Protein AF-A0A094FQX0-F1 (afdb_monomer)

Structure (mmCIF, N/CA/C/O backbone):
data_AF-A0A094FQX0-F1
#
_entry.id   AF-A0A094FQX0-F1
#
loop_
_atom_site.group_PDB
_atom_site.id
_atom_site.type_symbol
_atom_site.label_atom_id
_atom_site.label_alt_id
_atom_site.label_comp_id
_atom_site.label_asym_id
_atom_site.label_entity_id
_atom_site.label_seq_id
_atom_site.pdbx_PDB_ins_code
_atom_site.Cartn_x
_atom_site.Cartn_y
_atom_site.Cartn_z
_atom_site.occupancy
_atom_site.B_iso_or_equiv
_atom_site.auth_seq_id
_atom_site.auth_comp_id
_atom_site.auth_asym_id
_atom_site.auth_atom_id
_atom_site.pdbx_PDB_model_num
ATOM 1 N N . MET A 1 1 ? -9.272 1.732 19.875 1.00 42.34 1 MET A N 1
ATOM 2 C CA . MET A 1 1 ? -8.610 1.823 18.557 1.00 42.34 1 MET A CA 1
ATOM 3 C C . MET A 1 1 ? -7.620 0.686 18.340 1.00 42.34 1 MET A C 1
ATOM 5 O O . MET A 1 1 ? -7.718 0.081 17.294 1.00 42.34 1 MET A O 1
ATOM 9 N N . GLY A 1 2 ? -6.756 0.333 19.304 1.00 47.06 2 GLY A N 1
ATOM 10 C CA . GLY A 1 2 ? -5.648 -0.613 19.077 1.00 47.06 2 GLY A CA 1
ATOM 11 C C . GLY A 1 2 ? -6.007 -2.027 18.602 1.00 47.06 2 GLY A C 1
ATOM 12 O O . GLY A 1 2 ? -5.550 -2.418 17.544 1.00 47.06 2 GLY A O 1
ATOM 13 N N . GLU A 1 3 ? -6.813 -2.799 19.335 1.00 56.31 3 GLU A N 1
ATOM 14 C CA . GLU A 1 3 ? -6.766 -4.271 19.209 1.00 56.31 3 GLU A CA 1
ATOM 15 C C . GLU A 1 3 ? -6.966 -4.825 17.790 1.00 56.31 3 GLU A C 1
ATOM 17 O O . GLU A 1 3 ? -6.083 -5.521 17.319 1.00 56.31 3 GLU A O 1
ATOM 22 N N . ILE A 1 4 ? -8.027 -4.480 17.052 1.00 57.69 4 ILE A N 1
ATOM 23 C CA . ILE A 1 4 ? -8.279 -5.106 15.735 1.00 57.69 4 ILE A CA 1
ATOM 24 C C . ILE A 1 4 ? -7.296 -4.633 14.652 1.00 57.69 4 ILE A C 1
ATOM 26 O O . ILE A 1 4 ? -6.776 -5.450 13.893 1.00 57.69 4 ILE A O 1
ATOM 30 N N . THR A 1 5 ? -7.004 -3.331 14.574 1.00 54.69 5 THR A N 1
ATOM 31 C CA . THR A 1 5 ? -6.036 -2.810 13.592 1.00 54.69 5 THR A CA 1
ATOM 32 C C . THR A 1 5 ? -4.612 -3.247 13.928 1.00 54.69 5 THR A C 1
ATOM 34 O O . THR A 1 5 ? -3.843 -3.570 13.027 1.00 54.69 5 THR A O 1
ATOM 37 N N . THR A 1 6 ? -4.265 -3.325 15.216 1.00 59.75 6 THR A N 1
ATOM 38 C CA . THR A 1 6 ? -2.984 -3.867 15.682 1.00 59.75 6 THR A CA 1
ATOM 39 C C . THR A 1 6 ? -2.893 -5.368 15.409 1.00 59.75 6 THR A C 1
ATOM 41 O O . THR A 1 6 ? -1.876 -5.803 14.879 1.00 59.75 6 THR A O 1
ATOM 44 N N . SER A 1 7 ? -3.946 -6.151 15.665 1.00 64.31 7 SER A N 1
ATOM 45 C CA . SER A 1 7 ? -3.982 -7.587 15.361 1.00 64.31 7 SER A CA 1
ATOM 46 C C . SER A 1 7 ? -3.820 -7.866 13.871 1.00 64.31 7 SER A C 1
ATOM 48 O O . SER A 1 7 ? -3.103 -8.793 13.512 1.00 64.31 7 SER A O 1
ATOM 50 N N . LEU A 1 8 ? -4.397 -7.042 12.989 1.00 66.94 8 LEU A N 1
ATOM 51 C CA . LEU A 1 8 ? -4.170 -7.189 11.550 1.00 66.94 8 LEU A CA 1
ATOM 52 C C . LEU A 1 8 ? -2.695 -6.984 11.177 1.00 66.94 8 LEU A C 1
ATOM 54 O O . LEU A 1 8 ? -2.147 -7.728 10.370 1.00 66.94 8 LEU A O 1
ATOM 58 N N . ARG A 1 9 ? -2.032 -5.995 11.786 1.00 68.50 9 ARG A N 1
ATOM 59 C CA . ARG A 1 9 ? -0.602 -5.727 11.555 1.00 68.50 9 ARG A CA 1
ATOM 60 C C . ARG A 1 9 ? 0.337 -6.776 12.156 1.00 68.50 9 ARG A C 1
ATOM 62 O O . ARG A 1 9 ? 1.511 -6.804 11.777 1.00 68.50 9 ARG A O 1
ATOM 69 N N . GLN A 1 10 ? -0.177 -7.610 13.056 1.00 74.50 10 GLN A N 1
ATOM 70 C CA . GLN A 1 10 ? 0.508 -8.771 13.628 1.00 74.50 10 GLN A CA 1
ATOM 71 C C . GLN A 1 10 ? 0.339 -10.041 12.784 1.00 74.50 10 GLN A C 1
ATOM 73 O O . GLN A 1 10 ? 0.987 -11.039 13.082 1.00 74.50 10 GLN A O 1
ATOM 78 N N . VAL A 1 11 ? -0.509 -10.035 11.746 1.00 81.69 11 VAL A N 1
ATOM 79 C CA . VAL A 1 11 ? -0.555 -11.147 10.791 1.00 81.69 11 VAL A CA 1
ATOM 80 C C . VAL A 1 11 ? 0.717 -11.095 9.951 1.00 81.69 11 VAL A C 1
ATOM 82 O O . VAL A 1 11 ? 0.960 -10.133 9.217 1.00 81.69 11 VAL A O 1
ATOM 85 N N . GLU A 1 12 ? 1.530 -12.136 10.074 1.00 85.50 12 GLU A N 1
ATOM 86 C CA . GLU A 1 12 ? 2.821 -12.263 9.407 1.00 85.50 12 GLU A CA 1
ATOM 87 C C . GLU A 1 12 ? 2.833 -13.508 8.522 1.00 85.50 12 GLU A C 1
ATOM 89 O O . GLU A 1 12 ? 2.158 -14.501 8.798 1.00 85.50 12 GLU A O 1
ATOM 94 N N . GLN A 1 13 ? 3.572 -13.424 7.420 1.00 89.19 13 GLN A N 1
ATOM 95 C CA . GLN A 1 13 ? 3.889 -14.589 6.601 1.00 89.19 13 GLN A CA 1
ATOM 96 C C . GLN A 1 13 ? 4.941 -15.446 7.307 1.00 89.19 13 GLN A C 1
ATOM 98 O O . GLN A 1 13 ? 5.599 -14.987 8.243 1.00 89.19 13 GLN A O 1
ATOM 103 N N . ASP A 1 14 ? 5.143 -16.668 6.815 1.00 89.19 14 ASP A N 1
ATOM 104 C CA . ASP A 1 14 ? 6.342 -17.425 7.166 1.00 89.19 14 ASP A CA 1
ATOM 105 C C . ASP A 1 14 ? 7.580 -16.585 6.792 1.00 89.19 14 ASP A C 1
ATOM 107 O O . ASP A 1 14 ? 7.718 -16.199 5.626 1.00 89.19 14 ASP A O 1
ATOM 111 N N . PRO A 1 15 ? 8.490 -16.289 7.739 1.00 89.31 15 PRO A N 1
ATOM 112 C CA . PRO A 1 15 ? 9.707 -15.532 7.456 1.00 89.31 15 PRO A CA 1
ATOM 113 C C . PRO A 1 15 ? 10.586 -16.142 6.353 1.00 89.31 15 PRO A C 1
ATOM 115 O O . PRO A 1 15 ? 11.406 -15.433 5.774 1.00 89.31 15 PRO A O 1
ATOM 118 N N . ASN A 1 16 ? 10.426 -17.437 6.059 1.00 91.81 16 ASN A N 1
ATOM 119 C CA . ASN A 1 16 ? 11.160 -18.148 5.011 1.00 91.81 16 ASN A CA 1
ATOM 120 C C . ASN A 1 16 ? 10.434 -18.176 3.653 1.00 91.81 16 ASN A C 1
ATOM 122 O O . ASN A 1 16 ? 11.026 -18.618 2.670 1.00 91.81 16 ASN A O 1
ATOM 126 N N . ASP A 1 17 ? 9.181 -17.714 3.579 1.00 91.94 17 ASP A N 1
ATOM 127 C CA . ASP A 1 17 ? 8.374 -17.669 2.350 1.00 91.94 17 ASP A CA 1
ATOM 128 C C . ASP A 1 17 ? 7.651 -16.322 2.212 1.00 91.94 17 ASP A C 1
ATOM 130 O O . ASP A 1 17 ? 6.431 -16.241 2.076 1.00 91.94 17 ASP A O 1
ATOM 134 N N . LEU A 1 18 ? 8.423 -15.237 2.273 1.00 94.69 18 LEU A N 1
ATOM 135 C CA . LEU A 1 18 ? 7.902 -13.889 2.074 1.00 94.69 18 LEU A CA 1
ATOM 136 C C . LEU A 1 18 ? 7.583 -13.627 0.597 1.00 94.69 18 LEU A C 1
ATOM 138 O O . LEU A 1 18 ? 8.420 -13.837 -0.285 1.00 94.69 18 LEU A O 1
ATOM 142 N N . PHE A 1 19 ? 6.401 -13.074 0.332 1.00 97.38 19 PHE A N 1
ATOM 143 C CA . PHE A 1 19 ? 6.020 -12.601 -0.995 1.00 97.38 19 PHE A CA 1
ATOM 144 C C . PHE A 1 19 ? 5.089 -11.379 -0.950 1.00 97.38 19 PHE A C 1
ATOM 146 O O . PHE A 1 19 ? 4.335 -11.172 -0.002 1.00 97.38 19 PHE A O 1
ATOM 153 N N . ILE A 1 20 ? 5.106 -10.581 -2.017 1.00 98.44 20 ILE A N 1
ATOM 154 C CA . ILE A 1 20 ? 4.133 -9.518 -2.306 1.00 98.44 20 ILE A CA 1
ATOM 155 C C . ILE A 1 20 ? 3.192 -10.041 -3.385 1.00 98.44 20 ILE A C 1
ATOM 157 O O . ILE A 1 20 ? 3.639 -10.366 -4.482 1.00 98.44 20 ILE A O 1
ATOM 161 N N . GLY A 1 21 ? 1.906 -10.145 -3.079 1.00 97.19 21 GLY A N 1
ATOM 162 C CA . GLY A 1 21 ? 0.908 -10.812 -3.915 1.00 97.19 21 GLY A CA 1
ATOM 163 C C . GLY A 1 21 ? -0.459 -10.824 -3.236 1.00 97.19 21 GLY A C 1
ATOM 164 O O . GLY A 1 21 ? -0.610 -10.350 -2.109 1.00 97.19 21 GLY A O 1
ATOM 165 N N . SER A 1 22 ? -1.469 -11.387 -3.892 1.00 94.50 22 SER A N 1
ATOM 166 C CA . SER A 1 22 ? -2.753 -11.656 -3.230 1.00 94.50 22 SER A CA 1
ATOM 167 C C . SER A 1 22 ? -2.589 -12.657 -2.075 1.00 94.50 22 SER A C 1
ATOM 169 O O . SER A 1 22 ? -1.594 -13.374 -1.985 1.00 94.50 22 SER A O 1
ATOM 171 N N . ILE A 1 23 ? -3.599 -12.780 -1.208 1.00 89.75 23 ILE A N 1
ATOM 172 C CA . ILE A 1 23 ? -3.571 -13.707 -0.056 1.00 89.75 23 ILE A CA 1
ATOM 173 C C . ILE A 1 23 ? -3.263 -15.160 -0.476 1.00 89.75 23 ILE A C 1
ATOM 175 O O . ILE A 1 23 ? -2.584 -15.880 0.248 1.00 89.75 23 ILE A O 1
ATOM 179 N N . ASN A 1 24 ? -3.709 -15.582 -1.663 1.00 88.44 24 ASN A N 1
ATOM 180 C CA . ASN A 1 24 ? -3.465 -16.913 -2.230 1.00 88.44 24 ASN A CA 1
ATOM 181 C C . ASN A 1 24 ? -2.218 -16.991 -3.140 1.00 88.44 24 ASN A C 1
ATOM 183 O O . ASN A 1 24 ? -2.139 -17.881 -3.990 1.00 88.44 24 ASN A O 1
ATOM 187 N N . ARG A 1 25 ? -1.254 -16.072 -2.972 1.00 92.06 25 ARG A N 1
ATOM 188 C CA . ARG A 1 25 ? 0.039 -16.050 -3.684 1.00 92.06 25 ARG A CA 1
ATOM 189 C C . ARG A 1 25 ? -0.098 -15.912 -5.209 1.00 92.06 25 ARG A C 1
ATOM 191 O O . ARG A 1 25 ? 0.713 -16.445 -5.962 1.00 92.06 25 ARG A O 1
ATOM 198 N N . GLN A 1 26 ? -1.140 -15.213 -5.659 1.00 94.62 26 GLN A N 1
ATOM 199 C CA . GLN A 1 26 ? -1.381 -14.852 -7.059 1.00 94.62 26 GLN A CA 1
ATOM 200 C C . GLN A 1 26 ? -1.025 -13.378 -7.304 1.00 94.62 26 GLN A C 1
ATOM 202 O O . GLN A 1 26 ? -0.439 -12.704 -6.449 1.00 94.62 26 GLN A O 1
ATOM 207 N N . HIS A 1 27 ? -1.371 -12.886 -8.494 1.00 95.88 27 HIS A N 1
ATOM 208 C CA . HIS A 1 27 ? -1.200 -11.487 -8.853 1.00 95.88 27 HIS A CA 1
ATOM 209 C C . HIS A 1 27 ? -2.000 -10.555 -7.932 1.00 95.88 27 HIS A C 1
ATOM 211 O O . HIS A 1 27 ? -3.000 -10.938 -7.325 1.00 95.88 27 HIS A O 1
ATOM 217 N N . LEU A 1 28 ? -1.532 -9.316 -7.834 1.00 97.06 28 LEU A N 1
ATOM 218 C CA . LEU A 1 28 ? -2.135 -8.273 -7.012 1.00 97.06 28 LEU A CA 1
ATOM 219 C C . LEU A 1 28 ? -3.529 -7.889 -7.527 1.00 97.06 28 LEU A C 1
ATOM 221 O O . LEU A 1 28 ? -3.735 -7.764 -8.731 1.00 97.06 28 LEU A O 1
ATOM 225 N N . LEU A 1 29 ? -4.465 -7.677 -6.597 1.00 93.62 29 LEU A N 1
ATOM 226 C CA . LEU A 1 29 ? -5.885 -7.411 -6.884 1.00 93.62 29 LEU A CA 1
ATOM 227 C C . LEU A 1 29 ? -6.317 -5.973 -6.561 1.00 93.62 29 LEU A C 1
ATOM 229 O O . LEU A 1 29 ? -7.496 -5.644 -6.667 1.00 93.62 29 LEU A O 1
ATOM 233 N N . ASP A 1 30 ? -5.393 -5.113 -6.125 1.00 94.69 30 ASP A N 1
ATOM 234 C CA . ASP A 1 30 ? -5.722 -3.716 -5.851 1.00 94.69 30 ASP A CA 1
ATOM 235 C C . ASP A 1 30 ? -6.161 -3.020 -7.147 1.00 94.69 30 ASP A C 1
ATOM 237 O O . ASP A 1 30 ? -5.466 -3.067 -8.164 1.00 94.69 30 ASP A O 1
ATOM 241 N N . ILE A 1 31 ? -7.307 -2.339 -7.087 1.00 92.38 31 ILE A N 1
ATOM 242 C CA . ILE A 1 31 ? -7.904 -1.593 -8.201 1.00 92.38 31 ILE A CA 1
ATOM 243 C C . ILE A 1 31 ? -6.952 -0.569 -8.842 1.00 92.38 31 ILE A C 1
ATOM 245 O O . ILE A 1 31 ? -7.152 -0.179 -9.987 1.00 92.38 31 ILE A O 1
ATOM 249 N N . VAL A 1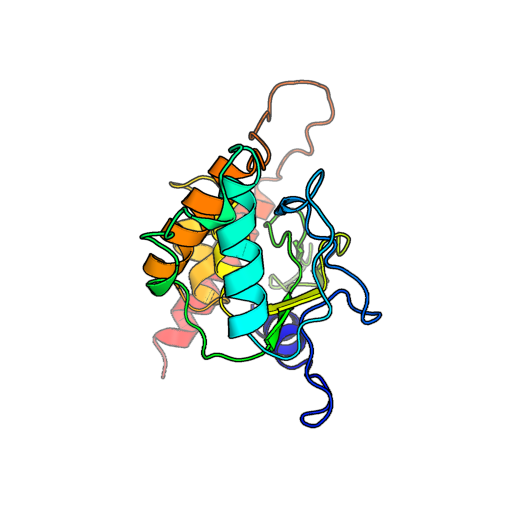 32 ? -5.891 -0.144 -8.145 1.00 94.12 32 VAL A N 1
ATOM 250 C CA . VAL A 1 32 ? -4.824 0.697 -8.722 1.00 94.12 32 VAL A CA 1
ATOM 251 C C . VAL A 1 32 ? -4.197 0.063 -9.968 1.00 94.12 32 VAL A C 1
ATOM 253 O O . VAL A 1 32 ? -3.764 0.787 -10.86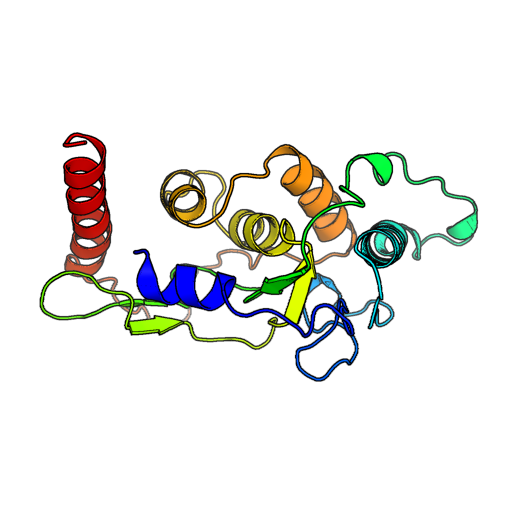3 1.00 94.12 32 VAL A O 1
ATOM 256 N N . PHE A 1 3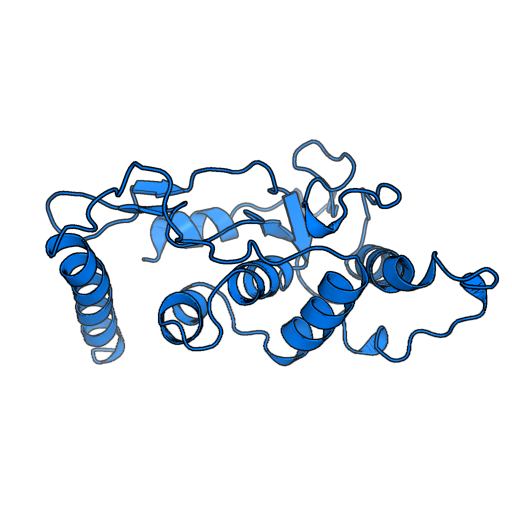3 ? -4.172 -1.267 -10.046 1.00 94.81 33 PHE A N 1
ATOM 257 C CA . PHE A 1 33 ? -3.595 -2.013 -11.163 1.00 94.81 33 PHE A CA 1
ATOM 258 C C . PHE A 1 33 ? -4.634 -2.483 -12.187 1.00 94.81 33 PHE A C 1
ATOM 260 O O . PHE A 1 33 ? -4.277 -3.174 -13.141 1.00 94.81 33 PHE A O 1
ATOM 267 N N . GLU A 1 34 ? -5.911 -2.132 -12.019 1.00 91.19 34 GLU A N 1
ATOM 268 C CA . GLU A 1 34 ? -6.962 -2.529 -12.955 1.00 91.19 34 GLU 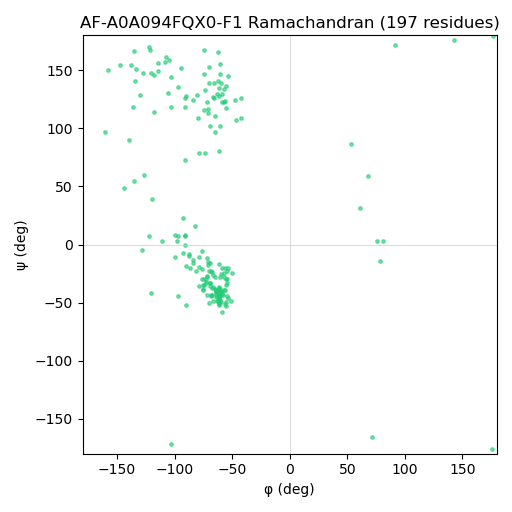A CA 1
ATOM 269 C C . GLU A 1 34 ? -6.656 -2.006 -14.369 1.00 91.19 34 GLU A C 1
ATOM 271 O O . GLU A 1 34 ? -6.352 -0.830 -14.570 1.00 91.19 34 GLU A O 1
ATOM 276 N N . GLY A 1 35 ? -6.716 -2.899 -15.362 1.00 91.00 35 GLY A N 1
ATOM 277 C CA . GLY A 1 35 ? -6.403 -2.575 -16.757 1.00 91.00 35 GLY A CA 1
ATOM 278 C C . GLY A 1 35 ? -4.909 -2.555 -17.106 1.00 91.00 35 GLY A C 1
ATOM 279 O O . GLY A 1 35 ? -4.574 -2.281 -18.259 1.00 91.00 35 GLY A O 1
ATOM 280 N N . HIS A 1 36 ? -4.020 -2.879 -16.162 1.00 93.88 36 HIS A N 1
ATOM 281 C CA . HIS A 1 36 ? -2.572 -2.984 -16.383 1.00 93.88 36 HIS A CA 1
ATOM 282 C C . HIS A 1 36 ? -2.102 -4.448 -16.382 1.00 93.88 36 HIS A C 1
ATOM 284 O O . HIS A 1 36 ? -2.821 -5.326 -15.896 1.00 93.88 36 HIS A O 1
ATOM 290 N N . PRO A 1 37 ? -0.907 -4.758 -16.928 1.00 95.75 37 PRO A N 1
ATOM 291 C CA . PRO A 1 37 ? -0.361 -6.111 -16.872 1.00 95.75 37 PRO A CA 1
ATOM 292 C C . PRO A 1 37 ? -0.284 -6.629 -15.427 1.00 95.75 37 PRO A C 1
ATOM 294 O O . PRO A 1 37 ? 0.171 -5.884 -14.557 1.00 95.75 37 PRO A O 1
ATOM 297 N N . PRO A 1 38 ? -0.679 -7.886 -15.153 1.00 95.88 38 PRO A N 1
ATOM 298 C CA . PRO A 1 38 ? -0.684 -8.421 -13.796 1.00 95.88 38 PRO A CA 1
ATOM 299 C C . PRO A 1 38 ? 0.731 -8.443 -13.203 1.00 95.88 38 PRO A C 1
ATOM 301 O O . PRO A 1 38 ? 1.704 -8.764 -13.888 1.00 95.88 38 PRO A O 1
ATOM 304 N N . GLY A 1 39 ? 0.834 -8.105 -11.918 1.00 96.12 39 GLY A N 1
ATOM 305 C CA . GLY A 1 39 ? 2.078 -8.126 -11.154 1.00 96.12 39 GLY A CA 1
ATOM 306 C C . GLY A 1 39 ? 2.021 -9.102 -9.991 1.00 96.12 39 GLY A C 1
ATOM 307 O O . GLY A 1 39 ? 0.981 -9.251 -9.351 1.00 96.12 39 GLY A O 1
ATOM 308 N N . GLY A 1 40 ? 3.162 -9.713 -9.694 1.00 95.12 40 GLY A N 1
ATOM 309 C CA . GLY A 1 40 ? 3.354 -10.608 -8.562 1.00 95.12 40 GLY A CA 1
ATOM 310 C C . GLY A 1 40 ? 3.098 -12.092 -8.878 1.00 95.12 40 GLY A C 1
ATOM 311 O O . GLY A 1 40 ? 2.611 -12.422 -9.960 1.00 95.12 40 GLY A O 1
ATOM 312 N N . PRO A 1 41 ? 3.427 -12.991 -7.933 1.00 97.56 41 PRO A N 1
ATOM 313 C CA . PRO A 1 41 ? 4.035 -12.676 -6.642 1.00 97.56 41 PRO A CA 1
ATOM 314 C C . PRO A 1 41 ? 5.496 -12.204 -6.781 1.00 97.56 41 PRO A C 1
ATOM 316 O O . PRO A 1 41 ? 6.258 -12.750 -7.576 1.00 97.56 41 PRO A O 1
ATOM 319 N N . PHE A 1 42 ? 5.889 -11.185 -6.016 1.00 98.12 42 PHE A N 1
ATOM 320 C CA . PHE A 1 42 ? 7.270 -10.689 -5.953 1.00 98.12 42 PHE A CA 1
ATOM 321 C C . PHE A 1 42 ? 7.946 -11.168 -4.672 1.00 98.12 42 PHE A C 1
ATOM 323 O O . PHE A 1 42 ? 7.307 -11.203 -3.625 1.00 98.12 42 PHE A O 1
ATOM 330 N N . ALA A 1 43 ? 9.238 -11.483 -4.726 1.00 96.25 43 ALA A N 1
ATOM 331 C CA . ALA A 1 43 ? 9.987 -11.926 -3.549 1.00 96.25 43 ALA A CA 1
ATOM 332 C C . ALA A 1 43 ? 10.451 -10.756 -2.666 1.00 96.25 43 ALA A C 1
ATOM 334 O O . ALA A 1 43 ? 10.729 -10.938 -1.485 1.00 96.25 43 ALA A O 1
ATOM 335 N N . THR A 1 44 ? 10.571 -9.547 -3.228 1.00 97.06 44 THR A N 1
ATOM 336 C CA . THR A 1 44 ? 11.103 -8.382 -2.506 1.00 97.06 44 THR A CA 1
ATOM 337 C C . THR A 1 44 ? 10.316 -7.106 -2.787 1.00 97.06 44 THR A C 1
ATOM 339 O O . THR A 1 44 ? 9.743 -6.929 -3.865 1.00 97.06 44 THR A O 1
ATOM 342 N N . VAL A 1 45 ? 10.356 -6.173 -1.828 1.00 98.00 45 VAL A N 1
ATOM 343 C CA . VAL A 1 45 ? 9.813 -4.810 -1.980 1.00 98.00 45 VAL A CA 1
ATOM 344 C C . VAL A 1 45 ? 10.432 -4.110 -3.191 1.00 98.00 45 VAL A C 1
ATOM 346 O O . VAL A 1 45 ? 9.716 -3.482 -3.965 1.00 98.00 45 VAL A O 1
ATOM 349 N N . LYS A 1 46 ? 11.737 -4.300 -3.422 1.00 97.94 46 LYS A N 1
ATOM 350 C CA . LYS A 1 46 ? 12.422 -3.790 -4.611 1.00 97.94 46 LYS A CA 1
ATOM 351 C C . LYS A 1 46 ? 11.786 -4.265 -5.921 1.00 97.94 46 LYS A C 1
ATOM 353 O O . LYS A 1 46 ? 11.494 -3.434 -6.774 1.00 97.94 46 LYS A O 1
ATOM 358 N N . GLN A 1 47 ? 11.570 -5.573 -6.083 1.00 98.12 47 GLN A N 1
ATOM 359 C CA . GLN A 1 47 ? 10.974 -6.132 -7.305 1.00 98.12 47 GLN A CA 1
ATOM 360 C C . GLN A 1 47 ? 9.569 -5.577 -7.550 1.00 98.12 47 GLN A C 1
ATOM 362 O O . GLN A 1 47 ? 9.226 -5.233 -8.680 1.00 98.12 47 GLN A O 1
ATOM 367 N N . PHE A 1 48 ? 8.778 -5.450 -6.483 1.00 98.50 48 PHE A N 1
ATOM 368 C CA . PHE A 1 48 ? 7.470 -4.812 -6.551 1.00 98.50 48 PHE A CA 1
ATOM 369 C C . PHE A 1 48 ? 7.569 -3.340 -6.977 1.00 98.50 48 PHE A C 1
ATOM 371 O O . PHE A 1 48 ? 6.868 -2.935 -7.899 1.00 98.50 48 PHE A O 1
ATOM 378 N N . ASN A 1 49 ? 8.445 -2.548 -6.353 1.00 98.31 49 ASN A N 1
ATOM 379 C CA . ASN A 1 49 ? 8.613 -1.130 -6.676 1.00 98.31 49 ASN A CA 1
ATOM 380 C C . ASN A 1 49 ? 9.131 -0.922 -8.109 1.00 98.31 49 ASN A C 1
ATOM 382 O O . ASN A 1 49 ? 8.655 -0.018 -8.788 1.00 98.31 49 ASN A O 1
ATOM 386 N N . ASP A 1 50 ? 10.068 -1.758 -8.577 1.00 97.44 50 ASP A N 1
ATOM 387 C CA . ASP A 1 50 ? 10.569 -1.746 -9.961 1.00 97.44 50 ASP A CA 1
ATOM 388 C C . ASP A 1 50 ? 9.427 -2.013 -10.955 1.00 97.44 50 ASP A C 1
ATOM 390 O O . ASP A 1 50 ? 9.283 -1.308 -11.952 1.00 97.44 50 ASP A O 1
ATOM 394 N N . TRP A 1 51 ? 8.568 -2.996 -10.666 1.00 97.50 51 TRP A N 1
ATOM 395 C CA . TRP A 1 51 ? 7.389 -3.268 -11.488 1.00 97.50 51 TRP A CA 1
ATOM 396 C C . TRP A 1 51 ? 6.365 -2.124 -11.436 1.00 97.50 51 TRP A C 1
ATOM 398 O O . TRP A 1 51 ? 5.916 -1.673 -12.490 1.00 97.50 51 TRP A O 1
ATOM 408 N N . PHE A 1 52 ? 6.022 -1.637 -10.240 1.00 97.88 52 PHE A N 1
ATOM 409 C CA . PHE A 1 52 ? 5.007 -0.602 -10.023 1.00 97.88 52 PHE A CA 1
ATOM 410 C C . PHE A 1 52 ? 5.374 0.710 -10.719 1.00 97.88 52 PHE A C 1
ATOM 412 O O . PHE A 1 52 ? 4.541 1.286 -11.419 1.00 97.88 52 PHE A O 1
ATOM 419 N N . SER A 1 53 ? 6.627 1.152 -10.584 1.00 96.62 53 SER A N 1
ATOM 420 C CA . SER A 1 53 ? 7.096 2.402 -11.188 1.00 96.62 53 SER A CA 1
ATOM 421 C C . SER A 1 53 ? 7.200 2.317 -12.714 1.00 96.62 53 SER A C 1
ATOM 423 O O . SER A 1 53 ? 7.101 3.335 -13.392 1.00 96.62 53 SER A O 1
ATOM 425 N N . ARG A 1 54 ? 7.326 1.109 -13.283 1.00 95.75 54 ARG A N 1
ATOM 426 C CA . ARG A 1 54 ? 7.342 0.902 -14.738 1.00 95.75 54 ARG A CA 1
ATOM 427 C C . ARG A 1 54 ? 5.964 1.086 -15.379 1.00 95.75 54 ARG A C 1
ATOM 429 O O . ARG A 1 54 ? 5.877 1.516 -16.528 1.00 95.75 54 ARG A O 1
ATOM 436 N N . LEU A 1 55 ? 4.885 0.767 -14.658 1.00 95.50 55 LEU A N 1
ATOM 437 C CA . LEU A 1 55 ? 3.526 0.723 -15.213 1.00 95.50 55 LEU A CA 1
ATOM 438 C C . LEU A 1 55 ? 3.091 2.025 -15.927 1.00 95.50 55 LEU A C 1
ATOM 440 O O . LEU A 1 55 ? 2.594 1.928 -17.052 1.00 95.50 55 LEU A O 1
ATOM 444 N N . PRO A 1 56 ? 3.305 3.240 -15.374 1.00 93.62 56 PRO A N 1
ATOM 445 C CA . PRO A 1 56 ? 2.926 4.491 -16.039 1.00 93.62 56 PRO A CA 1
ATOM 446 C C . PRO A 1 56 ? 3.596 4.719 -17.396 1.00 93.62 56 PRO A C 1
ATOM 448 O O . PRO A 1 56 ? 3.058 5.450 -18.236 1.00 93.62 56 PRO A O 1
ATOM 451 N N . TRP A 1 57 ? 4.766 4.116 -17.608 1.00 93.81 57 TRP A N 1
ATOM 452 C CA . TRP A 1 57 ? 5.577 4.312 -18.801 1.00 93.81 57 TRP A CA 1
ATOM 453 C C . TRP A 1 57 ? 5.179 3.380 -19.945 1.00 93.81 57 TRP A C 1
ATOM 455 O O . TRP A 1 57 ? 5.419 3.720 -21.098 1.00 93.81 57 TRP A O 1
ATOM 465 N N . LEU A 1 58 ? 4.491 2.265 -19.671 1.00 92.25 58 LEU A N 1
ATOM 466 C CA . LEU A 1 58 ? 4.149 1.233 -20.668 1.00 92.25 58 LEU A CA 1
ATOM 467 C C . LEU A 1 58 ? 3.313 1.731 -21.851 1.00 92.25 58 LEU A C 1
ATOM 469 O O . LEU A 1 58 ? 3.285 1.099 -22.903 1.00 92.25 58 LEU A O 1
ATOM 473 N N . ARG A 1 59 ? 2.639 2.873 -21.702 1.00 88.50 59 ARG A N 1
ATOM 474 C CA . ARG A 1 59 ? 1.894 3.520 -22.790 1.00 88.50 59 ARG A CA 1
ATOM 475 C C . ARG A 1 59 ? 2.787 4.161 -23.859 1.00 88.50 59 ARG A C 1
ATOM 477 O O . ARG A 1 59 ? 2.271 4.591 -24.888 1.00 88.50 59 ARG A O 1
ATOM 484 N N . PHE A 1 60 ? 4.090 4.293 -23.609 1.00 90.25 60 PHE A N 1
ATOM 485 C CA . PHE A 1 60 ? 5.033 4.924 -24.527 1.00 90.25 60 PHE A CA 1
ATOM 486 C C . PHE A 1 60 ? 5.777 3.868 -25.370 1.00 90.25 60 PHE A C 1
ATOM 488 O O . PHE A 1 60 ? 6.267 2.888 -24.809 1.00 90.25 60 PHE A O 1
ATOM 495 N N . PRO A 1 61 ? 5.926 4.071 -26.697 1.00 86.44 61 PRO A N 1
ATOM 496 C CA . PRO A 1 61 ? 6.551 3.096 -27.603 1.00 86.44 61 PRO A CA 1
ATOM 497 C C . PRO A 1 61 ? 7.985 2.663 -27.249 1.00 86.44 61 PRO A C 1
ATOM 499 O O . PRO A 1 61 ? 8.367 1.553 -27.598 1.00 86.44 61 PRO A O 1
ATOM 502 N N . ASN A 1 62 ? 8.745 3.492 -26.521 1.00 88.88 62 ASN A N 1
ATOM 503 C CA . ASN A 1 62 ? 10.126 3.218 -26.090 1.00 88.88 62 ASN A CA 1
ATOM 504 C C . ASN A 1 62 ? 10.247 3.229 -24.557 1.00 88.88 62 ASN A C 1
ATOM 506 O O . ASN A 1 62 ? 11.181 3.795 -23.996 1.00 88.88 62 ASN A O 1
ATOM 510 N N . SER A 1 63 ? 9.245 2.684 -23.865 1.00 88.62 63 SER A N 1
ATOM 511 C CA . SER A 1 63 ? 9.170 2.730 -22.398 1.00 88.62 63 SER A CA 1
ATOM 512 C C . SER A 1 63 ? 10.377 2.119 -21.679 1.00 88.62 63 SER A C 1
ATOM 514 O O . SER A 1 63 ? 10.722 2.585 -20.600 1.00 88.62 63 SER A O 1
ATOM 516 N N . GLU A 1 64 ? 11.054 1.147 -22.293 1.00 85.94 64 GLU A N 1
ATOM 517 C CA . GLU A 1 64 ? 12.251 0.497 -21.741 1.00 85.94 64 GLU A CA 1
ATOM 518 C C . GLU A 1 64 ? 13.475 1.436 -21.670 1.00 85.94 64 GLU A C 1
ATOM 520 O O . GLU A 1 64 ? 14.351 1.232 -20.834 1.00 85.94 64 GLU A O 1
ATOM 525 N N . ASP A 1 65 ? 13.516 2.497 -22.487 1.00 89.62 65 ASP A N 1
ATOM 526 C CA . ASP A 1 65 ? 14.583 3.511 -22.454 1.00 89.62 65 ASP A CA 1
ATOM 527 C C . ASP A 1 65 ? 14.288 4.645 -21.456 1.00 89.62 65 ASP A C 1
ATOM 529 O O . ASP A 1 65 ? 15.134 5.509 -21.203 1.00 89.62 65 ASP A O 1
ATOM 533 N N . ILE A 1 66 ? 13.070 4.694 -20.904 1.00 88.62 66 ILE A N 1
ATOM 534 C CA . ILE A 1 66 ? 12.664 5.756 -19.987 1.00 88.62 66 ILE A CA 1
ATOM 535 C C . ILE A 1 66 ? 13.223 5.453 -18.601 1.00 88.62 66 ILE A C 1
ATOM 537 O O . ILE A 1 66 ? 12.738 4.581 -17.881 1.00 88.62 66 ILE A O 1
ATOM 541 N N . GLN A 1 67 ? 14.213 6.241 -18.191 1.00 90.19 67 GLN A N 1
ATOM 542 C CA . GLN A 1 67 ? 14.648 6.256 -16.804 1.00 90.19 67 GLN A CA 1
ATOM 543 C C . GLN A 1 67 ? 13.621 7.007 -15.953 1.00 90.19 67 GLN A C 1
ATOM 545 O O . GLN A 1 67 ? 13.433 8.213 -16.105 1.00 90.19 67 GLN A O 1
ATOM 550 N N . ASP A 1 68 ? 12.982 6.290 -15.034 1.00 91.94 68 ASP A N 1
ATOM 551 C CA . ASP A 1 68 ? 12.026 6.867 -14.096 1.00 91.94 68 ASP A CA 1
ATOM 552 C C . ASP A 1 68 ? 12.740 7.745 -13.047 1.00 91.94 68 ASP A C 1
ATOM 554 O O . ASP A 1 68 ? 13.489 7.218 -12.213 1.00 91.94 68 ASP A O 1
ATOM 558 N N . PRO A 1 69 ? 12.520 9.075 -13.043 1.00 90.00 69 PRO A N 1
ATOM 559 C CA . PRO A 1 69 ? 13.173 9.972 -12.095 1.00 90.00 69 PRO A CA 1
ATOM 560 C C . PRO A 1 69 ? 12.652 9.812 -10.659 1.00 90.00 69 PRO A C 1
ATOM 562 O O . PRO A 1 69 ? 13.316 10.259 -9.726 1.00 90.00 69 PRO A O 1
ATOM 565 N N . TYR A 1 70 ? 11.484 9.191 -10.465 1.00 91.88 70 TYR A N 1
ATOM 566 C CA . TYR A 1 70 ? 10.829 9.069 -9.163 1.00 91.88 70 TYR A CA 1
ATOM 567 C C . TYR A 1 70 ? 11.050 7.702 -8.502 1.00 91.88 70 TYR A C 1
ATOM 569 O O . TYR A 1 70 ? 10.743 7.519 -7.321 1.00 91.88 70 TYR A O 1
ATOM 577 N N . ARG A 1 71 ? 11.603 6.722 -9.229 1.00 95.50 71 ARG A N 1
ATOM 578 C CA . ARG A 1 71 ? 11.763 5.342 -8.744 1.00 95.50 71 ARG A CA 1
ATOM 579 C C . ARG A 1 71 ? 12.566 5.253 -7.447 1.00 95.50 71 ARG A C 1
ATOM 581 O O . ARG A 1 71 ? 12.219 4.462 -6.570 1.00 95.50 71 ARG A O 1
ATOM 588 N N . THR A 1 72 ? 13.615 6.058 -7.313 1.00 95.38 72 THR A N 1
ATOM 589 C CA . THR A 1 72 ? 14.524 6.057 -6.154 1.00 95.38 72 THR A CA 1
ATOM 590 C C . THR A 1 72 ? 13.884 6.572 -4.865 1.00 95.38 72 THR A C 1
ATOM 592 O O . THR A 1 72 ? 14.425 6.325 -3.791 1.00 95.38 72 THR A O 1
ATOM 595 N N . PHE A 1 73 ? 12.735 7.249 -4.947 1.00 95.00 73 PHE A N 1
ATOM 596 C CA . PHE A 1 73 ? 12.003 7.738 -3.778 1.00 95.00 73 PHE A CA 1
ATOM 597 C C . PHE A 1 73 ? 11.088 6.673 -3.151 1.00 95.00 73 PHE A C 1
ATOM 599 O O . PHE A 1 73 ? 10.617 6.856 -2.029 1.00 95.00 73 PHE A O 1
ATOM 606 N N . LEU A 1 74 ? 10.838 5.549 -3.838 1.00 97.00 74 LEU A N 1
ATOM 607 C CA . LEU A 1 74 ? 10.185 4.393 -3.221 1.00 97.00 74 LEU A CA 1
ATOM 608 C C . LEU A 1 74 ? 11.212 3.580 -2.414 1.00 97.00 74 LEU A C 1
ATOM 610 O O . LEU A 1 74 ? 12.244 3.193 -2.970 1.00 97.00 74 LEU A O 1
ATOM 614 N N . PRO A 1 75 ? 10.942 3.266 -1.134 1.00 96.44 75 PRO A N 1
ATOM 615 C CA . PRO A 1 75 ? 11.875 2.514 -0.308 1.00 96.44 75 PRO A CA 1
ATOM 616 C C . PRO A 1 75 ? 11.921 1.048 -0.750 1.00 96.44 75 PRO A C 1
ATOM 618 O O . PRO A 1 75 ? 10.905 0.355 -0.745 1.00 96.44 75 PRO A O 1
ATOM 621 N N . ASP A 1 76 ? 13.111 0.567 -1.113 1.00 96.81 76 ASP A N 1
ATOM 622 C CA . ASP A 1 76 ? 13.356 -0.839 -1.485 1.00 96.81 76 ASP A CA 1
ATOM 623 C C . ASP A 1 76 ? 13.484 -1.770 -0.276 1.00 96.81 76 ASP A C 1
ATOM 625 O O . ASP A 1 76 ? 13.482 -2.995 -0.419 1.00 96.81 76 ASP A O 1
ATOM 629 N N . THR A 1 77 ? 13.584 -1.178 0.911 1.00 91.88 77 THR A N 1
ATOM 630 C CA . THR A 1 77 ? 13.610 -1.845 2.208 1.00 91.88 77 THR A CA 1
ATOM 631 C C . THR A 1 77 ? 12.297 -1.606 2.948 1.00 91.88 77 THR A C 1
ATOM 633 O O . THR A 1 77 ? 11.575 -0.647 2.683 1.00 91.88 77 THR A O 1
ATOM 636 N N . GLY A 1 78 ? 11.975 -2.496 3.880 1.00 89.81 78 GLY A N 1
ATOM 637 C CA . GLY A 1 78 ? 10.727 -2.453 4.635 1.00 89.81 78 GLY A CA 1
ATOM 638 C C . GLY A 1 78 ? 10.190 -3.851 4.884 1.00 89.81 78 GLY A C 1
ATOM 639 O O . GLY A 1 78 ? 10.754 -4.845 4.420 1.00 89.81 78 GLY A O 1
ATOM 640 N N . THR A 1 79 ? 9.098 -3.925 5.633 1.00 93.75 79 THR A N 1
ATOM 641 C CA . THR A 1 79 ? 8.412 -5.193 5.895 1.00 93.75 79 THR A CA 1
ATOM 642 C C . THR A 1 79 ? 7.276 -5.407 4.905 1.00 93.75 79 THR A C 1
ATOM 644 O O . THR A 1 79 ? 6.677 -4.453 4.405 1.00 93.75 79 THR A O 1
ATOM 647 N N . ILE A 1 80 ? 6.965 -6.671 4.626 1.00 95.50 80 ILE A N 1
ATOM 648 C CA . ILE A 1 80 ? 5.763 -7.038 3.883 1.00 95.50 80 ILE A CA 1
ATOM 649 C C . ILE A 1 80 ? 4.649 -7.260 4.902 1.00 95.50 80 ILE A C 1
ATOM 651 O O . ILE A 1 80 ? 4.813 -8.017 5.860 1.00 95.50 80 ILE A O 1
ATOM 655 N N . LYS A 1 81 ? 3.523 -6.575 4.718 1.00 93.75 81 LYS A N 1
ATOM 656 C CA . LYS A 1 81 ? 2.389 -6.603 5.643 1.00 93.75 81 LYS A CA 1
ATOM 657 C C . LYS A 1 81 ? 1.107 -6.929 4.896 1.00 93.75 81 LYS A C 1
ATOM 659 O O . LYS A 1 81 ? 0.941 -6.547 3.738 1.00 93.75 81 LYS A O 1
ATOM 664 N N . LEU A 1 82 ? 0.193 -7.616 5.578 1.00 94.12 82 LEU A N 1
ATOM 665 C CA . LEU A 1 82 ? -1.170 -7.760 5.096 1.00 94.12 82 LEU A CA 1
ATOM 666 C C . LEU A 1 82 ? -1.811 -6.369 5.113 1.00 94.12 82 LEU A C 1
ATOM 668 O O . LEU A 1 82 ? -1.770 -5.658 6.128 1.00 94.12 82 LEU A O 1
ATOM 672 N N . THR A 1 83 ? -2.347 -5.965 3.971 1.00 94.44 83 THR A N 1
ATOM 673 C CA . THR A 1 83 ? -3.066 -4.707 3.792 1.00 94.44 83 THR A CA 1
ATOM 674 C C . THR A 1 83 ? -4.521 -4.994 3.465 1.00 94.44 83 THR A C 1
ATOM 676 O O . THR A 1 83 ? -4.862 -6.013 2.862 1.00 94.44 83 THR A O 1
ATOM 679 N N . HIS A 1 84 ? -5.388 -4.083 3.886 1.00 94.06 84 HIS A N 1
ATOM 680 C CA . HIS A 1 84 ? -6.786 -4.054 3.500 1.00 94.06 84 HIS A CA 1
ATOM 681 C C . HIS A 1 84 ? -6.947 -3.541 2.061 1.00 94.06 84 HIS A C 1
ATOM 683 O O . HIS A 1 84 ? -7.797 -4.023 1.318 1.00 94.06 84 HIS A O 1
ATOM 689 N N . GLY A 1 85 ? -6.142 -2.549 1.661 1.00 91.62 85 GLY A N 1
ATOM 690 C CA . GLY A 1 85 ? -6.168 -1.965 0.313 1.00 91.62 85 GLY A CA 1
ATOM 691 C C . GLY A 1 85 ? -7.314 -0.969 0.063 1.00 91.62 85 GLY A C 1
ATOM 692 O O . GLY A 1 85 ? -7.256 -0.199 -0.891 1.00 91.62 85 GLY A O 1
ATOM 693 N N . ASP A 1 86 ? -8.331 -0.913 0.928 1.00 90.81 86 ASP A N 1
ATOM 694 C CA . ASP A 1 86 ? -9.388 0.120 0.888 1.00 90.81 86 ASP A CA 1
ATOM 695 C C . ASP A 1 86 ? -9.873 0.552 2.287 1.00 90.81 86 ASP A C 1
ATOM 697 O O . ASP A 1 86 ? -11.060 0.515 2.614 1.00 90.81 86 ASP A O 1
ATOM 701 N N . LEU A 1 87 ? -8.942 0.858 3.195 1.00 90.19 87 LEU A N 1
ATOM 702 C CA . LEU A 1 87 ? -9.267 1.156 4.594 1.00 90.19 87 LEU A CA 1
ATOM 703 C C . LEU A 1 87 ? -9.800 2.587 4.775 1.00 90.19 87 LEU A C 1
ATOM 705 O O . LEU A 1 87 ? -9.099 3.495 5.226 1.00 90.19 87 LEU A O 1
ATOM 709 N N . HIS A 1 88 ? -11.073 2.789 4.437 1.00 85.56 88 HIS A N 1
ATOM 710 C CA . HIS A 1 88 ? -11.811 4.019 4.719 1.00 85.56 88 HIS A CA 1
ATOM 711 C C . HIS A 1 88 ? -12.800 3.834 5.878 1.00 85.56 88 HIS A C 1
ATOM 713 O O . HIS A 1 88 ? -13.265 2.733 6.155 1.00 85.56 88 HIS A O 1
ATOM 719 N N . GLN A 1 89 ? -13.205 4.931 6.527 1.00 87.00 89 GLN A N 1
ATOM 720 C CA . GLN A 1 89 ? -14.122 4.912 7.684 1.00 87.00 89 GLN A CA 1
ATOM 721 C C . GLN A 1 89 ? -15.461 4.178 7.457 1.00 87.00 89 GLN A C 1
ATOM 723 O O . GLN A 1 89 ? -16.108 3.767 8.411 1.00 87.00 89 GLN A O 1
ATOM 728 N N . GLY A 1 90 ? -15.895 4.039 6.202 1.00 87.62 90 GLY A N 1
ATOM 729 C CA . GLY A 1 90 ? -17.133 3.336 5.837 1.00 87.62 90 GLY A CA 1
ATOM 730 C C . GLY A 1 90 ? -16.989 1.812 5.842 1.00 87.62 90 GLY A C 1
ATOM 731 O O . GLY A 1 90 ? -17.990 1.121 5.981 1.00 87.62 90 GLY A O 1
ATOM 732 N N . ASN A 1 91 ? -15.754 1.314 5.771 1.00 89.94 91 ASN A N 1
ATOM 733 C CA . ASN A 1 91 ? -15.406 -0.102 5.853 1.00 89.94 91 ASN A CA 1
ATOM 734 C C . ASN A 1 91 ? -15.108 -0.546 7.295 1.00 89.94 91 ASN A C 1
ATOM 736 O O . ASN A 1 91 ? -14.668 -1.669 7.525 1.00 89.94 91 ASN A O 1
ATOM 740 N N . ILE A 1 92 ? -15.354 0.323 8.284 1.00 89.12 92 ILE A N 1
ATOM 741 C CA . ILE A 1 92 ? -15.122 0.054 9.705 1.00 89.12 92 ILE A CA 1
ATOM 742 C C . ILE A 1 92 ? -16.457 0.118 10.441 1.00 89.12 92 ILE A C 1
ATOM 744 O O . ILE A 1 92 ? -17.065 1.180 10.582 1.00 89.12 92 ILE A O 1
ATOM 748 N N . ILE A 1 93 ? -16.901 -1.022 10.960 1.00 88.69 93 ILE A N 1
ATOM 749 C CA . ILE A 1 93 ? -18.103 -1.100 11.788 1.00 88.69 93 ILE A CA 1
ATOM 750 C C . ILE A 1 93 ? -17.694 -0.908 13.245 1.00 88.69 93 ILE A C 1
ATOM 752 O O . ILE A 1 93 ? -16.811 -1.600 13.755 1.00 88.69 93 ILE A O 1
ATOM 756 N N . VAL A 1 94 ? -18.361 0.021 13.925 1.00 88.62 94 VAL A N 1
ATOM 757 C CA . VAL A 1 94 ? -18.135 0.337 15.340 1.00 88.62 94 VAL A CA 1
ATOM 758 C C . VAL A 1 94 ? -19.351 -0.023 16.189 1.00 88.62 94 VAL A C 1
ATOM 760 O O . VAL A 1 94 ? -20.472 -0.097 15.684 1.00 88.62 94 VAL A O 1
ATOM 763 N N . SER A 1 95 ? -19.138 -0.253 17.484 1.00 90.06 95 SER A N 1
ATOM 764 C CA . SER A 1 95 ? -20.218 -0.546 18.427 1.00 90.06 95 SER A CA 1
ATOM 765 C C . SER A 1 95 ? -21.275 0.562 18.449 1.00 90.06 95 SER A C 1
ATOM 767 O O . SER A 1 95 ? -20.959 1.749 18.519 1.00 90.06 95 SER A O 1
ATOM 769 N N . SER A 1 96 ? -22.552 0.167 18.402 1.00 87.25 96 SER A N 1
ATOM 770 C CA . SER A 1 96 ? -23.691 1.090 18.506 1.00 87.25 96 SER A CA 1
ATOM 771 C C . SER A 1 96 ? -24.070 1.411 19.955 1.00 87.25 96 SER A C 1
ATOM 773 O O . SER A 1 96 ? -24.781 2.382 20.207 1.00 87.25 96 SER A O 1
ATOM 775 N N . THR A 1 97 ? -23.593 0.608 20.910 1.00 89.56 97 THR A N 1
ATOM 776 C CA . THR A 1 97 ? -23.841 0.751 22.347 1.00 89.56 97 THR A CA 1
ATOM 777 C C . THR A 1 97 ? -22.539 0.618 23.141 1.00 89.56 97 THR A C 1
ATOM 779 O O . THR A 1 97 ? -21.596 -0.065 22.732 1.00 89.56 97 THR A O 1
ATOM 782 N N . GLY A 1 98 ? -22.479 1.287 24.296 1.00 85.19 98 GLY A N 1
ATOM 783 C CA . GLY A 1 98 ? -21.291 1.308 25.153 1.00 85.19 98 GLY A CA 1
ATOM 784 C C . GLY A 1 98 ? -20.123 2.125 24.577 1.00 85.19 98 GLY A C 1
ATOM 785 O O . GLY A 1 98 ? -20.313 2.925 23.660 1.00 85.19 98 GLY A O 1
ATOM 786 N N . PRO A 1 99 ? -18.903 1.968 25.129 1.00 86.56 99 PRO A N 1
ATOM 787 C CA . PRO A 1 99 ? -17.722 2.658 24.622 1.00 86.56 99 PRO A CA 1
ATOM 788 C C . PRO A 1 99 ? -17.461 2.291 23.156 1.00 86.56 99 PRO A C 1
ATOM 790 O O . PRO A 1 99 ? -17.569 1.105 22.824 1.00 86.56 99 PRO A O 1
ATOM 793 N N . PRO A 1 100 ? -17.080 3.255 22.298 1.00 81.94 100 PRO A N 1
ATOM 794 C CA . PRO A 1 100 ? -16.783 2.974 20.902 1.00 81.94 100 PRO A CA 1
ATOM 795 C C . PRO A 1 100 ? -15.648 1.957 20.747 1.00 81.94 100 PRO A C 1
ATOM 797 O O . PRO A 1 100 ? -14.526 2.156 21.226 1.00 81.94 100 PRO A O 1
ATOM 800 N N . ARG A 1 101 ? -15.939 0.861 20.053 1.00 83.81 101 ARG A N 1
ATOM 801 C CA . ARG A 1 101 ? -14.989 -0.207 19.725 1.00 83.81 101 ARG A CA 1
ATOM 802 C C . ARG A 1 101 ? -15.161 -0.570 18.262 1.00 83.81 101 ARG A C 1
ATOM 804 O O . ARG A 1 101 ? -16.291 -0.619 17.785 1.00 83.81 101 ARG A O 1
ATOM 811 N N . VAL A 1 102 ? -14.058 -0.831 17.565 1.00 85.19 102 VAL A N 1
ATOM 812 C CA . VAL A 1 102 ? -14.125 -1.459 16.240 1.00 85.19 102 VAL A CA 1
ATOM 813 C C . VAL A 1 102 ? -14.654 -2.873 16.451 1.00 85.19 102 VAL A C 1
ATOM 815 O O . VAL A 1 102 ? -14.142 -3.586 17.309 1.00 85.19 102 VAL A O 1
ATOM 818 N N . LEU A 1 103 ? -15.704 -3.241 15.725 1.00 85.94 103 LEU A N 1
ATOM 819 C CA . LEU A 1 103 ? -16.289 -4.578 15.754 1.00 85.94 103 LEU A CA 1
ATOM 820 C C . LEU A 1 103 ? -15.761 -5.423 14.599 1.00 85.94 103 LEU A C 1
ATOM 822 O O . LEU A 1 103 ? -15.415 -6.581 14.796 1.00 85.94 103 LEU A O 1
ATOM 826 N N . VAL A 1 104 ? -15.701 -4.842 13.399 1.00 85.12 104 VAL A N 1
ATOM 827 C CA . VAL A 1 104 ? -15.238 -5.536 12.195 1.00 85.12 104 VAL A CA 1
ATOM 828 C C . VAL A 1 104 ? -14.759 -4.538 11.142 1.00 85.12 104 VAL A C 1
ATOM 830 O O . VAL A 1 104 ? -15.253 -3.410 11.067 1.00 85.12 104 VAL A O 1
ATOM 833 N N . ILE A 1 105 ? -13.794 -4.977 10.337 1.00 87.25 105 ILE A N 1
ATOM 834 C CA . ILE A 1 105 ? -13.371 -4.326 9.096 1.00 87.25 105 ILE A CA 1
ATOM 835 C C . ILE A 1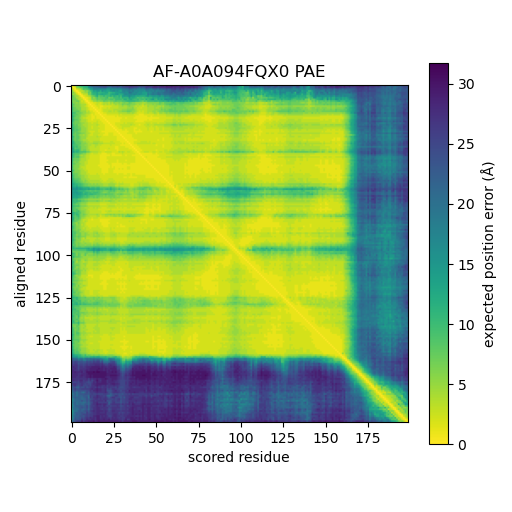 105 ? -13.921 -5.172 7.943 1.00 87.25 105 ILE A C 1
ATOM 837 O O . ILE A 1 105 ? -13.779 -6.397 7.966 1.00 87.25 105 ILE A O 1
ATOM 841 N N . VAL A 1 106 ? -14.583 -4.544 6.977 1.00 88.38 106 VAL A N 1
ATOM 842 C CA . VAL A 1 106 ? -15.274 -5.202 5.852 1.00 88.38 106 VAL A CA 1
ATOM 843 C C . VAL A 1 106 ? -14.726 -4.714 4.510 1.00 88.38 106 VAL A C 1
ATOM 845 O O . VAL A 1 106 ? -14.023 -3.719 4.476 1.00 88.38 106 VAL A O 1
ATOM 848 N N . ASP A 1 107 ? -15.116 -5.375 3.415 1.00 89.56 107 ASP A N 1
ATOM 849 C CA . ASP A 1 107 ? -14.712 -5.037 2.036 1.00 89.56 107 ASP A CA 1
ATOM 850 C C . ASP A 1 107 ? -13.216 -5.271 1.729 1.00 89.56 107 ASP A C 1
ATOM 852 O O . ASP A 1 107 ? -12.466 -4.391 1.315 1.00 89.56 107 ASP A O 1
ATOM 856 N N . TRP A 1 108 ? -12.787 -6.524 1.904 1.00 90.44 108 TRP A N 1
ATOM 857 C CA . TRP A 1 108 ? -11.403 -6.984 1.720 1.00 90.44 108 TRP A CA 1
ATOM 858 C C . TRP A 1 108 ? -11.021 -7.277 0.260 1.00 90.44 108 TRP A C 1
ATOM 860 O O . TRP A 1 108 ? -10.027 -7.960 0.009 1.00 90.44 108 TRP A O 1
ATOM 870 N N . ALA A 1 109 ? -11.800 -6.815 -0.721 1.00 89.12 109 ALA A N 1
ATOM 871 C CA . ALA A 1 109 ? -11.617 -7.193 -2.125 1.00 89.12 109 ALA A CA 1
ATOM 872 C C . ALA A 1 109 ? -10.237 -6.803 -2.691 1.00 89.12 109 ALA A C 1
ATOM 874 O O . ALA A 1 109 ? -9.723 -7.477 -3.578 1.00 89.12 109 ALA A O 1
ATOM 875 N N . HIS A 1 110 ? -9.623 -5.746 -2.151 1.00 91.19 110 HIS A N 1
ATOM 876 C CA . HIS A 1 110 ? -8.306 -5.245 -2.567 1.00 91.19 110 HIS A CA 1
ATOM 877 C C . HIS A 1 110 ? -7.164 -5.691 -1.645 1.00 91.19 110 HIS A C 1
ATOM 879 O O . HIS A 1 110 ? -6.037 -5.207 -1.768 1.00 91.19 110 HIS A O 1
ATOM 885 N N . SER A 1 111 ? -7.452 -6.589 -0.703 1.00 92.31 111 SER A N 1
ATOM 886 C CA . SER A 1 111 ? -6.472 -7.026 0.281 1.00 92.31 111 SER A CA 1
ATOM 887 C C . SER A 1 111 ? -5.374 -7.893 -0.326 1.00 92.31 111 SER A C 1
ATOM 889 O O . SER A 1 111 ? -5.550 -8.590 -1.330 1.00 92.31 111 SER A O 1
ATOM 891 N N . GLY A 1 112 ? -4.209 -7.859 0.306 1.00 95.25 112 GLY A N 1
ATOM 892 C CA . GLY A 1 112 ? -3.066 -8.659 -0.102 1.00 95.25 112 GLY A CA 1
ATOM 893 C C . GLY A 1 112 ? -1.832 -8.344 0.721 1.00 95.25 112 GLY A C 1
ATOM 894 O O . GLY A 1 112 ? -1.864 -7.551 1.660 1.00 95.25 112 GLY A O 1
ATOM 895 N N . TRP A 1 113 ? -0.730 -8.976 0.356 1.00 97.31 113 TRP A N 1
ATOM 896 C CA . TRP A 1 113 ? 0.575 -8.723 0.937 1.00 97.31 113 TRP A CA 1
ATOM 897 C C . TRP A 1 113 ? 1.286 -7.649 0.127 1.00 97.31 113 TRP A C 1
ATOM 899 O O . TRP A 1 113 ? 1.550 -7.848 -1.056 1.00 97.31 113 TRP A O 1
ATOM 909 N N . TYR A 1 114 ? 1.591 -6.522 0.766 1.00 97.88 114 TYR A N 1
ATOM 910 C CA . TYR A 1 114 ? 2.220 -5.356 0.142 1.00 97.88 114 TYR A CA 1
ATOM 911 C C . TYR A 1 114 ? 3.344 -4.806 1.025 1.00 97.88 114 TYR A C 1
ATOM 913 O O . TYR A 1 114 ? 3.416 -5.153 2.210 1.00 97.88 114 TYR A O 1
ATOM 921 N N . PRO A 1 115 ? 4.208 -3.921 0.494 1.00 97.69 115 PRO A N 1
ATOM 922 C CA . PRO A 1 115 ? 5.110 -3.140 1.332 1.00 97.69 115 PRO A CA 1
ATOM 923 C C . PRO A 1 115 ? 4.349 -2.389 2.434 1.00 97.69 115 PRO A C 1
ATOM 925 O O . PRO A 1 115 ? 3.233 -1.910 2.218 1.00 97.69 115 PRO A O 1
ATOM 928 N N . ASP A 1 116 ? 4.955 -2.256 3.611 1.00 94.81 116 ASP A N 1
ATOM 929 C CA . ASP A 1 116 ? 4.333 -1.638 4.789 1.00 94.81 116 ASP A CA 1
ATOM 930 C C . ASP A 1 116 ? 3.788 -0.213 4.562 1.00 94.81 116 ASP A C 1
ATOM 932 O O . ASP A 1 116 ? 2.770 0.157 5.162 1.00 94.81 116 ASP A O 1
ATOM 936 N N . TYR A 1 117 ? 4.388 0.554 3.648 1.00 96.62 117 TYR A N 1
ATOM 937 C CA . TYR A 1 117 ? 3.926 1.887 3.263 1.00 96.62 117 TYR A CA 1
ATOM 938 C C . TYR A 1 117 ? 2.577 1.888 2.519 1.00 96.62 117 TYR A C 1
ATOM 940 O O . TYR A 1 117 ? 1.887 2.912 2.519 1.00 96.62 117 TYR A O 1
ATOM 948 N N . TRP A 1 118 ? 2.189 0.774 1.883 1.00 97.50 118 TRP A N 1
ATOM 949 C CA . TRP A 1 118 ? 1.067 0.721 0.936 1.00 97.50 118 TRP A CA 1
ATOM 950 C C . TRP A 1 118 ? -0.265 1.103 1.582 1.00 97.50 118 TRP A C 1
ATOM 952 O O . TRP A 1 118 ? -1.008 1.904 1.027 1.00 97.50 118 TRP A O 1
ATOM 962 N N . GLU A 1 119 ? -0.548 0.603 2.789 1.00 95.81 119 GLU A N 1
ATOM 963 C CA . GLU A 1 119 ? -1.806 0.896 3.494 1.00 95.81 119 GLU A CA 1
ATOM 964 C C . GLU A 1 119 ? -1.949 2.385 3.832 1.00 95.81 119 GLU A C 1
ATOM 966 O O . GLU A 1 119 ? -3.008 2.965 3.607 1.00 95.81 119 GLU A O 1
ATOM 971 N N . TYR A 1 120 ? -0.882 3.022 4.339 1.00 95.75 120 TYR A N 1
ATOM 972 C CA . TYR A 1 120 ? -0.901 4.460 4.619 1.00 95.75 120 TYR A CA 1
ATOM 973 C C . TYR A 1 120 ? -1.145 5.247 3.334 1.00 95.75 120 TYR A C 1
ATOM 975 O O . TYR A 1 120 ? -1.984 6.152 3.311 1.00 95.75 120 TYR A O 1
ATOM 983 N N . CYS A 1 121 ? -0.437 4.880 2.263 1.00 96.56 121 CYS A N 1
ATOM 984 C CA . CYS A 1 121 ? -0.553 5.559 0.984 1.00 96.56 121 CYS A CA 1
ATOM 985 C C . CYS A 1 121 ? -1.969 5.423 0.412 1.00 96.56 121 CYS A C 1
ATOM 987 O O . CYS A 1 121 ? -2.595 6.426 0.081 1.00 96.56 121 CYS A O 1
ATOM 989 N N . LYS A 1 122 ? -2.519 4.205 0.387 1.00 94.81 122 LYS A N 1
ATOM 990 C CA . LYS A 1 122 ? -3.882 3.926 -0.076 1.00 94.81 122 LYS A CA 1
ATOM 991 C C . LYS A 1 122 ? -4.940 4.643 0.751 1.00 94.81 122 LYS A C 1
ATOM 993 O O . LYS A 1 122 ? -5.757 5.356 0.173 1.00 94.81 122 LYS A O 1
ATOM 998 N N . ALA A 1 123 ? -4.906 4.505 2.076 1.00 93.44 123 ALA A N 1
ATOM 999 C CA . ALA A 1 123 ? -5.885 5.132 2.961 1.00 93.44 123 ALA A CA 1
ATOM 1000 C C . ALA A 1 123 ? -5.853 6.669 2.853 1.00 93.44 123 ALA A C 1
ATOM 1002 O O . ALA A 1 123 ? -6.902 7.314 2.886 1.00 93.44 123 ALA A O 1
ATOM 1003 N N . SER A 1 124 ? -4.665 7.261 2.679 1.00 93.62 124 SER A N 1
ATOM 1004 C CA . SER A 1 124 ? -4.492 8.714 2.518 1.00 93.62 124 SER A CA 1
ATOM 1005 C C . SER A 1 124 ? -4.875 9.218 1.121 1.00 93.62 124 SER A C 1
ATOM 1007 O O . SER A 1 124 ? -5.330 10.357 0.986 1.00 93.62 124 SER A O 1
ATOM 1009 N N . TYR A 1 125 ? -4.721 8.382 0.089 1.00 90.94 125 TYR A N 1
ATOM 1010 C CA . TYR A 1 125 ? -5.044 8.710 -1.301 1.00 90.94 125 TYR A CA 1
ATOM 1011 C C . TYR A 1 125 ? -6.554 8.719 -1.576 1.00 90.94 125 TYR A C 1
ATOM 1013 O O . TYR A 1 125 ? -7.034 9.527 -2.369 1.00 90.94 125 TYR A O 1
ATOM 1021 N N . THR A 1 126 ? -7.326 7.840 -0.928 1.00 85.19 126 THR A N 1
ATOM 1022 C CA . THR A 1 126 ? -8.766 7.663 -1.200 1.00 85.19 126 THR A CA 1
ATOM 1023 C C . THR A 1 126 ? -9.691 8.539 -0.350 1.00 85.19 126 THR A C 1
ATOM 1025 O O . THR A 1 126 ? -10.911 8.397 -0.427 1.00 85.19 126 THR A O 1
ATOM 1028 N N . CYS A 1 127 ? -9.150 9.472 0.437 1.00 84.69 127 CYS A N 1
ATOM 1029 C CA . CYS A 1 127 ? -9.926 10.367 1.296 1.00 84.69 127 CYS A CA 1
ATOM 1030 C C . CYS A 1 127 ? -9.7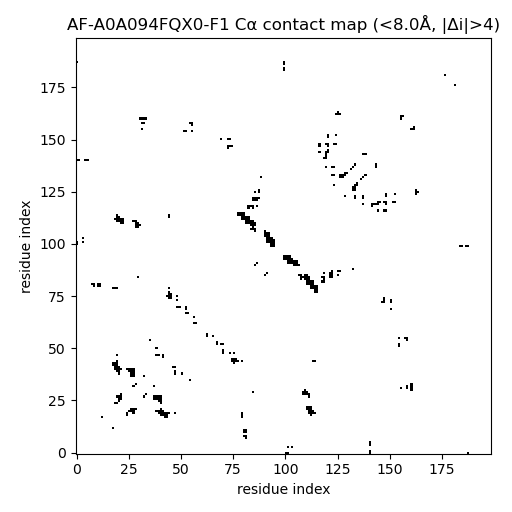01 11.854 0.982 1.00 84.69 127 CYS A C 1
ATOM 1032 O O . CYS A 1 127 ? -8.792 12.227 0.241 1.00 84.69 127 CYS A O 1
ATOM 1034 N N . SER A 1 128 ? -10.560 12.721 1.534 1.00 83.94 128 SER A N 1
ATOM 1035 C CA . SER A 1 128 ? -10.411 14.173 1.360 1.00 83.94 128 SER A CA 1
ATOM 1036 C C . SER A 1 128 ? -9.090 14.659 1.952 1.00 83.94 128 SER A C 1
ATOM 1038 O O . SER A 1 128 ? -8.755 14.305 3.084 1.00 83.94 128 SER A O 1
ATOM 1040 N N . PHE A 1 129 ? -8.370 15.502 1.208 1.00 83.69 129 PHE A N 1
ATOM 1041 C CA . PHE A 1 129 ? -7.070 16.034 1.622 1.00 83.69 129 PHE A CA 1
ATOM 1042 C C . PHE A 1 129 ? -7.153 16.826 2.936 1.00 83.69 129 PHE A C 1
ATOM 1044 O O . PHE A 1 129 ? -6.295 16.696 3.800 1.00 83.69 129 PHE A O 1
ATOM 1051 N N . ASP A 1 130 ? -8.219 17.599 3.111 1.00 86.38 130 ASP A N 1
ATOM 1052 C CA . ASP A 1 130 ? -8.527 18.411 4.293 1.00 86.38 130 ASP A CA 1
ATOM 1053 C C . ASP A 1 130 ? -9.373 17.668 5.344 1.00 86.38 130 ASP A C 1
ATOM 1055 O O . ASP A 1 130 ? -9.684 18.210 6.404 1.00 86.38 130 ASP A O 1
ATOM 1059 N N . GLY A 1 131 ? -9.740 16.412 5.081 1.00 86.56 131 GLY A N 1
ATOM 1060 C CA . GLY A 1 131 ? -10.655 15.654 5.923 1.00 86.56 131 GLY A CA 1
ATOM 1061 C C . GLY A 1 131 ? -10.025 15.171 7.229 1.00 86.56 131 GLY A C 1
ATOM 1062 O O . GLY A 1 131 ? -8.864 14.759 7.276 1.00 86.56 131 GLY A O 1
ATOM 1063 N N . ASP A 1 132 ? -10.840 15.114 8.284 1.00 88.50 132 ASP A N 1
ATOM 1064 C CA . ASP A 1 132 ? -10.438 14.570 9.588 1.00 88.50 132 ASP A CA 1
ATOM 1065 C C . ASP A 1 132 ? -9.909 13.134 9.488 1.00 88.50 132 ASP A C 1
ATOM 1067 O O . ASP A 1 132 ? -8.989 12.766 10.215 1.00 88.50 132 ASP A O 1
ATOM 1071 N N . TRP A 1 133 ? -10.462 12.322 8.577 1.00 87.88 133 TRP A N 1
ATOM 1072 C CA . TRP A 1 133 ? -9.988 10.954 8.345 1.00 87.88 133 TRP A CA 1
ATOM 1073 C C . TRP A 1 133 ? -8.491 10.922 8.028 1.00 87.88 133 TRP A C 1
ATOM 1075 O O . TRP A 1 133 ? -7.738 10.207 8.685 1.00 87.88 133 TRP A O 1
ATOM 1085 N N . ARG A 1 134 ? -8.052 11.768 7.092 1.00 89.50 134 ARG A N 1
ATOM 1086 C CA . ARG A 1 134 ? -6.653 11.861 6.680 1.00 89.50 134 ARG A CA 1
ATOM 1087 C C . ARG A 1 134 ? -5.769 12.477 7.751 1.00 89.50 134 ARG A C 1
ATOM 1089 O O . ARG A 1 134 ? -4.721 11.934 8.073 1.00 89.50 134 ARG A O 1
ATOM 1096 N N . ASN A 1 135 ? -6.189 13.623 8.277 1.00 89.62 135 ASN A N 1
ATOM 1097 C CA . ASN A 1 135 ? -5.300 14.489 9.049 1.00 89.62 135 ASN A CA 1
ATOM 1098 C C . ASN A 1 135 ? -5.287 14.176 10.546 1.00 89.62 135 ASN A C 1
ATOM 1100 O O . ASN A 1 135 ? -4.372 14.593 11.248 1.00 89.62 135 ASN A O 1
ATOM 1104 N N . ARG A 1 136 ? -6.304 13.470 11.051 1.00 88.12 136 ARG A N 1
ATOM 1105 C CA . ARG A 1 136 ? -6.437 13.155 12.479 1.00 88.12 136 ARG A CA 1
ATOM 1106 C C . ARG A 1 136 ? -6.463 11.659 12.735 1.00 88.12 136 ARG A C 1
ATOM 1108 O O . ARG A 1 136 ? -5.844 11.212 13.689 1.00 88.12 136 ARG A O 1
ATOM 1115 N N . TRP A 1 137 ? -7.179 10.892 11.913 1.00 88.38 137 TRP A N 1
ATOM 1116 C CA . TRP A 1 137 ? -7.465 9.492 12.226 1.00 88.38 137 TRP A CA 1
ATOM 1117 C C . TRP A 1 137 ? -6.420 8.515 11.703 1.00 88.38 137 TRP A C 1
ATOM 1119 O O . TRP A 1 137 ? -5.909 7.731 12.496 1.00 88.38 137 TRP A O 1
ATOM 1129 N N . ILE A 1 138 ? -6.073 8.569 10.414 1.00 90.94 138 ILE A N 1
ATOM 1130 C CA . ILE A 1 138 ? -5.057 7.689 9.811 1.00 90.94 138 ILE A CA 1
ATOM 1131 C C . ILE A 1 138 ? -3.740 7.681 10.616 1.00 90.94 138 ILE A C 1
ATOM 1133 O O . ILE A 1 138 ? -3.291 6.587 10.962 1.00 90.94 138 ILE A O 1
ATOM 1137 N N . PRO A 1 139 ? -3.160 8.838 11.011 1.00 91.00 139 PRO A N 1
ATOM 1138 C CA . PRO A 1 139 ? -1.898 8.875 11.755 1.00 91.00 139 PRO A CA 1
ATOM 1139 C C . PRO A 1 139 ? -1.929 8.182 13.125 1.00 91.00 139 PRO A C 1
ATOM 1141 O O . PRO A 1 139 ? -0.879 7.900 13.687 1.00 91.00 139 PRO A O 1
ATOM 1144 N N . ILE A 1 140 ? -3.113 7.912 13.690 1.00 87.62 140 ILE A N 1
ATOM 1145 C C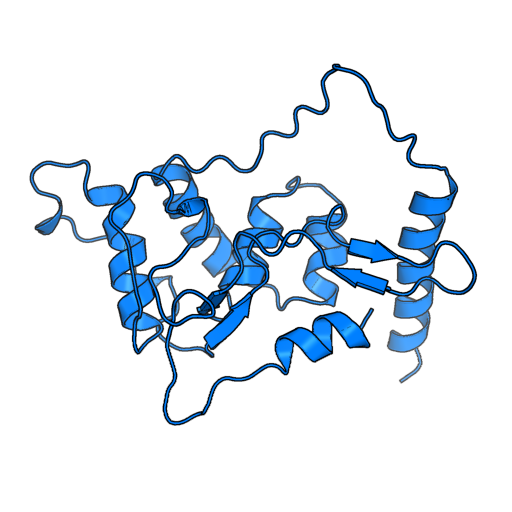A . ILE A 1 140 ? -3.238 7.238 14.993 1.00 87.62 140 ILE A CA 1
ATOM 1146 C C . ILE A 1 140 ? -2.935 5.738 14.881 1.00 87.62 140 ILE A C 1
ATOM 1148 O O . ILE A 1 140 ? -2.508 5.130 15.860 1.00 87.62 140 ILE A O 1
ATOM 1152 N N . PHE A 1 141 ? -3.193 5.117 13.726 1.00 85.56 141 PHE A N 1
ATOM 1153 C CA . PHE A 1 141 ? -3.084 3.660 13.554 1.00 85.56 141 PHE A CA 1
ATOM 1154 C C . PHE A 1 141 ? -2.228 3.231 12.354 1.00 85.56 141 PHE A C 1
ATOM 1156 O O . PHE A 1 141 ? -1.982 2.037 12.174 1.00 85.56 141 PHE A O 1
ATOM 1163 N N . LEU A 1 142 ? -1.757 4.181 11.546 1.00 91.06 142 LEU A N 1
ATOM 1164 C CA . LEU A 1 142 ? -0.809 3.968 10.459 1.00 91.06 142 LEU A CA 1
ATOM 1165 C C . LEU A 1 142 ? 0.331 4.972 10.583 1.00 91.06 142 LEU A C 1
ATOM 1167 O O . LEU A 1 142 ? 0.083 6.173 10.663 1.00 91.06 142 LEU A O 1
ATOM 1171 N N . GLU A 1 143 ? 1.564 4.467 10.547 1.00 92.56 143 GLU A N 1
ATOM 1172 C CA . GLU A 1 143 ? 2.763 5.304 10.531 1.00 92.56 143 GLU A CA 1
ATOM 1173 C C . GLU A 1 143 ? 2.709 6.266 9.334 1.00 92.56 143 GLU A C 1
ATOM 1175 O O . GLU A 1 143 ? 2.584 5.799 8.193 1.00 92.56 143 GLU A O 1
ATOM 1180 N N . PRO A 1 144 ? 2.786 7.590 9.554 1.00 94.31 144 PRO A N 1
ATOM 1181 C CA . PRO A 1 144 ? 2.781 8.550 8.465 1.00 94.31 144 PRO A CA 1
ATOM 1182 C C . PRO A 1 144 ? 3.965 8.370 7.510 1.00 94.31 144 PRO A C 1
ATOM 1184 O O . PRO A 1 144 ? 5.122 8.367 7.918 1.00 94.31 144 PRO A O 1
ATOM 1187 N N . ARG A 1 145 ? 3.682 8.270 6.207 1.00 95.50 145 ARG A N 1
ATOM 1188 C CA . ARG A 1 145 ? 4.688 8.197 5.130 1.00 95.50 145 ARG A CA 1
ATOM 1189 C C . ARG A 1 145 ? 4.429 9.263 4.050 1.00 95.50 145 ARG A C 1
ATOM 1191 O O . ARG A 1 145 ? 4.155 8.894 2.909 1.00 95.50 145 ARG A O 1
ATOM 1198 N N . PRO A 1 146 ? 4.437 10.571 4.379 1.00 94.44 146 PRO A N 1
ATOM 1199 C CA . PRO A 1 146 ? 4.014 11.627 3.451 1.00 94.44 146 PRO A CA 1
ATOM 1200 C C . PRO A 1 146 ? 4.838 11.661 2.155 1.00 94.44 146 PRO A C 1
ATOM 1202 O O . PRO A 1 146 ? 4.257 11.728 1.077 1.00 94.44 146 PRO A O 1
ATOM 1205 N N . GLU A 1 147 ? 6.160 11.514 2.252 1.00 94.88 147 GLU A N 1
ATOM 1206 C CA . GLU A 1 147 ? 7.088 11.525 1.109 1.00 94.88 147 GLU A CA 1
ATOM 1207 C C . GLU A 1 147 ? 6.807 10.366 0.139 1.00 94.88 147 GLU A C 1
ATOM 1209 O O . GLU A 1 147 ? 6.643 10.563 -1.062 1.00 94.88 147 GLU A O 1
ATOM 1214 N N . VAL A 1 148 ? 6.662 9.144 0.666 1.00 96.69 148 VAL A N 1
ATOM 1215 C CA . VAL A 1 148 ? 6.332 7.959 -0.145 1.00 96.69 148 VAL A CA 1
ATOM 1216 C C . VAL A 1 148 ? 4.918 8.070 -0.723 1.00 96.69 148 VAL A C 1
ATOM 1218 O O . VAL A 1 148 ? 4.686 7.684 -1.868 1.00 96.69 148 VAL A O 1
ATOM 1221 N N . HIS A 1 149 ? 3.974 8.633 0.041 1.00 96.06 149 HIS A N 1
ATOM 1222 C CA . HIS A 1 149 ? 2.604 8.862 -0.413 1.00 96.06 149 HIS A CA 1
ATOM 1223 C C . HIS A 1 149 ? 2.540 9.811 -1.616 1.00 96.06 149 HIS A C 1
ATOM 1225 O O . HIS A 1 149 ? 1.720 9.585 -2.502 1.00 96.06 149 HIS A O 1
ATOM 1231 N N . GLU A 1 150 ? 3.366 10.858 -1.677 1.00 95.44 150 GLU A N 1
ATOM 1232 C CA . GLU A 1 150 ? 3.402 11.765 -2.834 1.00 95.44 150 GLU A CA 1
ATOM 1233 C C . GLU A 1 150 ? 3.768 11.018 -4.119 1.00 95.44 150 GLU A C 1
ATOM 1235 O O . GLU A 1 150 ? 3.030 11.074 -5.102 1.00 95.44 150 GLU A O 1
ATOM 1240 N N . ILE A 1 151 ? 4.838 10.226 -4.078 1.00 96.75 151 ILE A N 1
ATOM 1241 C CA . ILE A 1 151 ? 5.299 9.420 -5.216 1.00 96.75 151 ILE A CA 1
ATOM 1242 C C . ILE A 1 151 ? 4.267 8.358 -5.598 1.00 96.75 151 ILE A C 1
ATOM 1244 O O . ILE A 1 151 ? 3.912 8.206 -6.768 1.00 96.75 151 ILE A O 1
ATOM 1248 N N . PHE A 1 152 ? 3.720 7.663 -4.600 1.00 96.62 152 PHE A N 1
ATOM 1249 C CA . PHE A 1 152 ? 2.616 6.730 -4.788 1.00 96.62 152 PHE A CA 1
ATOM 1250 C C . PHE A 1 152 ? 1.422 7.398 -5.487 1.00 96.62 152 PHE A C 1
ATOM 1252 O O . PHE A 1 152 ? 0.830 6.811 -6.396 1.00 96.62 152 PHE A O 1
ATOM 1259 N N . ALA A 1 153 ? 1.051 8.612 -5.073 1.00 94.81 153 ALA A N 1
ATOM 1260 C CA . ALA A 1 153 ? -0.089 9.333 -5.622 1.00 94.81 153 ALA A CA 1
ATOM 1261 C C . ALA A 1 153 ? 0.152 9.746 -7.079 1.00 94.81 153 ALA A C 1
ATOM 1263 O O . ALA A 1 153 ? -0.781 9.665 -7.883 1.00 94.81 153 ALA A O 1
ATOM 1264 N N . GLU A 1 154 ? 1.382 10.139 -7.427 1.00 93.69 154 GLU A N 1
ATOM 1265 C CA . GLU A 1 154 ? 1.780 10.426 -8.808 1.00 93.69 154 GLU A CA 1
ATOM 1266 C C . GLU A 1 154 ? 1.655 9.195 -9.706 1.00 93.69 154 GLU A C 1
ATOM 1268 O O . GLU A 1 154 ? 0.960 9.256 -10.726 1.00 93.69 154 GLU A O 1
ATOM 1273 N N . TYR A 1 155 ? 2.228 8.053 -9.309 1.00 95.19 155 TYR A N 1
ATOM 1274 C CA . TYR A 1 155 ? 2.086 6.815 -10.080 1.00 95.19 155 TYR A CA 1
ATOM 1275 C C . TYR A 1 155 ? 0.626 6.394 -10.197 1.00 95.19 155 TYR A C 1
ATOM 1277 O O . TYR A 1 155 ? 0.139 6.164 -11.300 1.00 95.19 155 TYR A O 1
ATOM 1285 N N . THR A 1 156 ? -0.113 6.387 -9.088 1.00 94.31 156 THR A N 1
ATOM 1286 C CA . THR A 1 156 ? -1.533 6.012 -9.074 1.00 94.31 156 THR A CA 1
ATOM 1287 C C . THR A 1 156 ? -2.358 6.892 -10.018 1.00 94.31 156 THR A C 1
ATOM 1289 O O . THR A 1 156 ? -3.157 6.386 -10.807 1.00 94.31 156 THR A O 1
ATOM 1292 N N . ARG A 1 157 ? -2.122 8.213 -10.018 1.00 91.50 157 ARG A N 1
ATOM 1293 C CA . ARG A 1 157 ? -2.775 9.141 -10.953 1.00 91.50 157 ARG A CA 1
ATOM 1294 C C . ARG A 1 157 ? -2.388 8.847 -12.402 1.00 91.50 157 ARG A C 1
ATOM 1296 O O . ARG A 1 157 ? -3.255 8.870 -13.274 1.00 91.50 157 ARG A O 1
ATOM 1303 N N . ALA A 1 158 ? -1.114 8.565 -12.665 1.00 91.56 158 ALA A N 1
ATOM 1304 C CA . ALA A 1 158 ? -0.618 8.260 -14.003 1.00 91.56 158 ALA A CA 1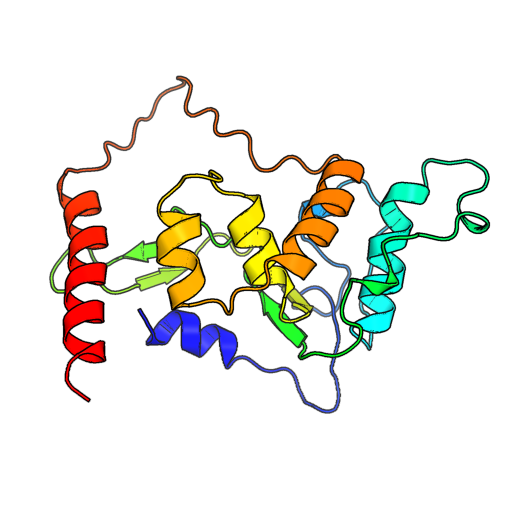
ATOM 1305 C C . ALA A 1 158 ? -1.160 6.932 -14.561 1.00 91.56 158 ALA A C 1
ATOM 1307 O O . ALA A 1 158 ? -1.297 6.811 -15.780 1.00 91.56 158 ALA A O 1
ATOM 1308 N N . LEU A 1 159 ? -1.519 5.987 -13.685 1.00 92.06 159 LEU A N 1
ATOM 1309 C CA . LEU A 1 159 ? -2.219 4.741 -14.018 1.00 92.06 159 LEU A CA 1
ATOM 1310 C C . LEU A 1 159 ? -3.712 4.931 -14.303 1.00 92.06 159 LEU A C 1
ATOM 1312 O O . LEU A 1 159 ? -4.381 3.983 -14.704 1.00 92.06 159 LEU A O 1
ATOM 1316 N N . GLY A 1 160 ? -4.245 6.143 -14.120 1.00 87.00 160 GLY A N 1
ATOM 1317 C CA . GLY A 1 160 ? -5.661 6.440 -14.326 1.00 87.00 160 GLY A CA 1
ATOM 1318 C C . GLY A 1 160 ? -6.565 5.935 -13.202 1.00 87.00 160 GLY A C 1
ATOM 1319 O O . GLY A 1 160 ? -7.782 6.128 -13.276 1.00 87.00 160 GLY A O 1
ATOM 1320 N N . ALA A 1 161 ? -5.991 5.351 -12.146 1.00 79.38 161 ALA A N 1
ATOM 1321 C CA . ALA A 1 161 ? -6.718 4.960 -10.956 1.00 79.38 161 ALA A CA 1
ATOM 1322 C C . ALA A 1 161 ? -7.248 6.225 -10.279 1.00 79.38 161 ALA A C 1
ATOM 1324 O O . ALA A 1 161 ? -6.507 7.069 -9.775 1.00 79.38 161 ALA A O 1
ATOM 1325 N N . ARG A 1 162 ? -8.566 6.400 -10.316 1.00 62.59 162 ARG A N 1
ATOM 1326 C CA . ARG A 1 162 ? -9.212 7.524 -9.646 1.00 62.59 162 ARG A CA 1
ATOM 1327 C C . ARG A 1 162 ? -9.409 7.124 -8.192 1.00 62.59 162 ARG A C 1
ATOM 1329 O O . ARG A 1 162 ? -10.090 6.136 -7.926 1.00 62.59 162 ARG A O 1
ATOM 1336 N N . ALA A 1 163 ? -8.898 7.923 -7.252 1.00 54.53 163 ALA A N 1
ATOM 1337 C CA . ALA A 1 163 ? -9.493 7.965 -5.919 1.00 54.53 163 ALA A CA 1
ATOM 1338 C C . ALA A 1 163 ? -11.000 8.099 -6.140 1.00 54.53 163 ALA A C 1
ATOM 1340 O O . ALA A 1 163 ? -11.393 8.978 -6.918 1.00 54.53 163 ALA A O 1
ATOM 1341 N N . ARG A 1 164 ? -11.816 7.188 -5.582 1.00 49.97 164 ARG A N 1
ATOM 1342 C CA . ARG A 1 164 ? -13.277 7.231 -5.733 1.00 49.97 164 ARG A CA 1
ATOM 1343 C C . ARG A 1 164 ? -13.690 8.687 -5.563 1.00 49.97 164 ARG A C 1
ATOM 1345 O O . ARG A 1 164 ? -13.551 9.259 -4.485 1.00 49.97 164 ARG A O 1
ATOM 1352 N N . ARG A 1 165 ? -14.099 9.316 -6.667 1.00 38.59 165 ARG A N 1
ATOM 1353 C CA . ARG A 1 165 ? -14.583 10.690 -6.662 1.00 38.59 165 ARG A CA 1
ATOM 1354 C C . ARG A 1 165 ? -15.707 10.654 -5.638 1.00 38.59 165 ARG A C 1
ATOM 1356 O O . ARG A 1 165 ? -16.638 9.873 -5.826 1.00 38.59 165 ARG A O 1
ATOM 1363 N N . TYR A 1 166 ? -15.590 11.402 -4.542 1.00 33.12 166 TYR A N 1
ATOM 1364 C CA . TYR A 1 166 ? -16.694 11.611 -3.612 1.00 33.12 166 TYR A CA 1
ATOM 1365 C C . TYR A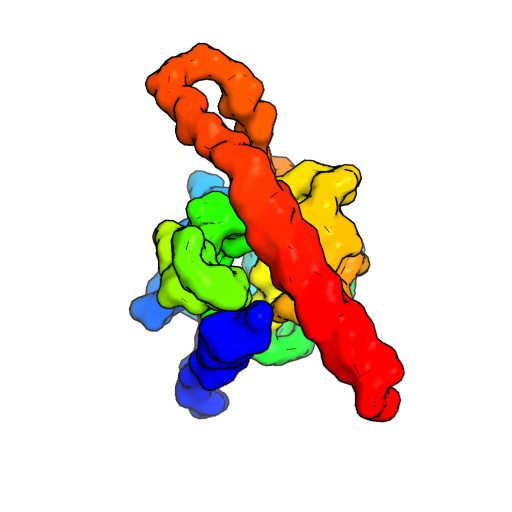 1 166 ? -17.817 12.307 -4.389 1.00 33.12 166 TYR A C 1
ATOM 1367 O O . TYR A 1 166 ? -17.977 13.520 -4.351 1.00 33.12 166 TYR A O 1
ATOM 1375 N N . ILE A 1 167 ? -18.586 11.530 -5.143 1.00 28.69 167 ILE A N 1
ATOM 1376 C CA . ILE A 1 167 ? -19.918 11.875 -5.594 1.00 28.69 167 ILE A CA 1
ATOM 1377 C C . ILE A 1 167 ? -20.831 11.328 -4.499 1.00 28.69 167 ILE A C 1
ATOM 1379 O O . ILE A 1 167 ? -21.545 10.350 -4.678 1.00 28.69 167 ILE A O 1
ATOM 1383 N N . TYR A 1 168 ? -20.829 11.988 -3.339 1.00 27.95 168 TYR A N 1
ATOM 1384 C CA . TYR A 1 168 ? -22.097 12.157 -2.640 1.00 27.95 168 TYR A CA 1
ATOM 1385 C C . TYR A 1 168 ? -22.875 13.212 -3.433 1.00 27.95 168 TYR A C 1
ATOM 1387 O O . TYR A 1 168 ? -22.887 14.389 -3.098 1.00 27.95 168 TYR A O 1
ATOM 1395 N N . SER A 1 169 ? -23.469 12.786 -4.546 1.00 24.17 169 SER A N 1
ATOM 1396 C CA . SER A 1 169 ? -24.459 13.551 -5.298 1.00 24.17 169 SER A CA 1
ATOM 1397 C C . SER A 1 169 ? -25.546 12.587 -5.753 1.00 24.17 169 SER A C 1
ATOM 1399 O O . SER A 1 169 ? -25.464 11.982 -6.814 1.00 24.17 169 SER A O 1
ATOM 1401 N N . VAL A 1 170 ? -26.541 12.473 -4.876 1.00 31.25 170 VAL A N 1
ATOM 1402 C CA . VAL A 1 170 ? -27.968 12.290 -5.166 1.00 31.25 170 VAL A CA 1
ATOM 1403 C C . VAL A 1 170 ? -28.348 11.121 -6.091 1.00 31.25 170 VAL A C 1
ATOM 1405 O O . VAL A 1 170 ? -28.615 11.282 -7.275 1.00 31.25 170 VAL A O 1
ATOM 1408 N N . GLY A 1 171 ? -28.509 9.951 -5.479 1.00 27.69 171 GLY A N 1
ATOM 1409 C CA . GLY A 1 171 ? -29.343 8.851 -5.964 1.00 27.69 171 GLY A CA 1
ATOM 1410 C C . GLY A 1 171 ? -29.637 7.946 -4.772 1.00 27.69 171 GLY A C 1
ATOM 1411 O O . GLY A 1 171 ? -28.755 7.206 -4.359 1.00 27.69 171 GLY A O 1
ATOM 1412 N N . GLY A 1 172 ? -30.806 8.136 -4.140 1.00 29.83 172 GLY A N 1
ATOM 1413 C CA . GLY A 1 172 ? -31.150 7.693 -2.776 1.00 29.83 172 GLY A CA 1
ATOM 1414 C C . GLY A 1 172 ? -30.676 6.278 -2.438 1.00 29.83 172 GLY A C 1
ATOM 1415 O O . GLY A 1 172 ? -30.923 5.341 -3.178 1.00 29.83 172 GLY A O 1
ATOM 1416 N N . VAL A 1 173 ? -29.931 6.077 -1.355 1.00 25.89 173 VAL A N 1
ATOM 1417 C CA . VAL A 1 173 ? -30.410 6.183 0.026 1.00 25.89 173 VAL A CA 1
ATOM 1418 C C . VAL A 1 173 ? -29.383 6.939 0.870 1.00 25.89 173 VAL A C 1
ATOM 1420 O O . VAL A 1 173 ? -28.255 6.491 1.059 1.00 25.89 173 VAL A O 1
ATOM 1423 N N . ALA A 1 174 ? -29.777 8.087 1.421 1.00 26.88 174 ALA A N 1
ATOM 1424 C CA . ALA A 1 174 ? -29.012 8.727 2.479 1.00 26.88 174 ALA A CA 1
ATOM 1425 C C . ALA A 1 174 ? -29.129 7.866 3.744 1.00 26.88 174 ALA A C 1
ATOM 1427 O O . ALA A 1 174 ? -30.139 7.928 4.448 1.00 26.88 174 ALA A O 1
ATOM 1428 N N . LEU A 1 175 ? -28.098 7.082 4.066 1.00 28.95 175 LEU A N 1
ATOM 1429 C CA . LEU A 1 175 ? -27.898 6.675 5.452 1.00 28.95 175 LEU A CA 1
ATOM 1430 C C . LEU A 1 175 ? -27.588 7.957 6.222 1.00 28.95 175 LEU A C 1
ATOM 1432 O O . LEU A 1 175 ? -26.473 8.474 6.184 1.00 28.95 175 LEU A O 1
ATOM 1436 N N . LYS A 1 176 ? -28.629 8.520 6.850 1.00 25.97 176 LYS A N 1
ATOM 1437 C CA . LYS A 1 176 ? -28.513 9.605 7.825 1.00 25.97 176 LYS A CA 1
ATOM 1438 C C . LYS A 1 176 ? -27.396 9.220 8.787 1.00 25.97 176 LYS A C 1
ATOM 1440 O O . LYS A 1 176 ? -27.580 8.337 9.621 1.00 25.97 176 LYS A O 1
ATOM 1445 N N . ILE A 1 177 ? -26.253 9.893 8.674 1.00 36.69 177 ILE A N 1
ATOM 1446 C CA . ILE A 1 177 ? -25.227 9.869 9.708 1.00 36.69 177 ILE A CA 1
ATOM 1447 C C . ILE A 1 177 ? -25.914 10.445 10.941 1.00 36.69 177 ILE A C 1
ATOM 1449 O O . ILE A 1 177 ? -26.185 11.646 11.010 1.00 36.69 177 ILE A O 1
ATOM 1453 N N . SER A 1 178 ? -26.310 9.569 11.863 1.00 30.67 178 SER A N 1
ATOM 1454 C CA . SER A 1 178 ? -26.981 9.994 13.080 1.00 30.67 178 SER A CA 1
ATOM 1455 C C . SER A 1 178 ? -26.027 10.913 13.856 1.00 30.67 178 SER A C 1
ATOM 1457 O O . SER A 1 178 ? -24.809 10.704 13.825 1.00 30.67 178 SER A O 1
ATOM 1459 N N . PRO A 1 179 ? -26.534 11.931 14.573 1.00 36.03 179 PRO A N 1
ATOM 1460 C CA . PRO A 1 179 ? -25.709 12.794 15.424 1.00 36.03 179 PRO A CA 1
ATOM 1461 C C . PRO A 1 179 ? -24.792 12.008 16.383 1.00 36.03 179 PRO A C 1
ATOM 1463 O O . PRO A 1 179 ? -23.715 12.482 16.743 1.00 36.03 179 PRO A O 1
ATOM 1466 N N . GLY A 1 180 ? -25.171 10.768 16.717 1.00 35.66 180 GLY A N 1
ATOM 1467 C CA . GLY A 1 180 ? -24.378 9.835 17.513 1.00 35.66 180 GLY A CA 1
ATOM 1468 C C . GLY A 1 180 ? -23.068 9.368 16.868 1.00 35.66 180 GLY A C 1
ATOM 1469 O O . GLY A 1 180 ? -22.127 9.108 17.604 1.00 35.66 180 GLY A O 1
ATOM 1470 N N . LEU A 1 181 ? -22.938 9.317 15.534 1.00 38.19 181 LEU A N 1
ATOM 1471 C CA . LEU A 1 181 ? -21.704 8.856 14.872 1.00 38.19 181 LEU A CA 1
ATOM 1472 C C . LEU A 1 181 ? -20.586 9.913 14.922 1.00 38.19 181 LEU A C 1
ATOM 1474 O O . LEU A 1 181 ? -19.420 9.574 15.116 1.00 38.19 181 LEU A O 1
ATOM 1478 N N . LYS A 1 182 ? -20.946 11.205 14.841 1.00 37.94 182 LYS A N 1
ATOM 1479 C CA . LYS A 1 182 ? -20.013 12.308 15.139 1.00 37.94 182 LYS A CA 1
ATOM 1480 C C . LYS A 1 182 ? -19.579 12.264 16.604 1.00 37.94 182 LYS A C 1
ATOM 1482 O O . LYS A 1 182 ? -18.398 12.426 16.890 1.00 37.94 182 LYS A O 1
ATOM 1487 N N . GLY A 1 183 ? -20.515 11.973 17.511 1.00 34.62 183 GLY A N 1
ATOM 1488 C CA . GLY A 1 183 ? -20.234 11.766 18.932 1.00 34.62 183 GLY A CA 1
ATOM 1489 C C . GLY A 1 183 ? -19.336 10.556 19.206 1.00 34.62 183 GLY A C 1
ATOM 1490 O O . GLY A 1 183 ? -18.440 10.657 20.031 1.00 34.62 183 GLY A O 1
ATOM 1491 N N . ALA A 1 184 ? -19.509 9.445 18.487 1.00 39.50 184 ALA A N 1
ATOM 1492 C CA . ALA A 1 184 ? -18.689 8.242 18.630 1.00 39.50 184 ALA A CA 1
ATOM 1493 C C . ALA A 1 184 ? -17.253 8.468 18.138 1.00 39.50 184 ALA A C 1
ATOM 1495 O O . ALA A 1 184 ? -16.314 8.118 18.846 1.00 39.50 184 ALA A O 1
ATOM 1496 N N . LEU A 1 185 ? -17.072 9.131 16.989 1.00 38.78 185 LEU A N 1
ATOM 1497 C CA . LEU A 1 185 ? -15.751 9.558 16.513 1.00 38.78 185 LEU A CA 1
ATOM 1498 C C . LEU A 1 185 ? -15.099 10.534 17.507 1.00 38.78 185 LEU A C 1
ATOM 1500 O O . LEU A 1 185 ? -13.942 10.363 17.873 1.00 38.78 185 LEU A O 1
ATOM 1504 N N . MET A 1 186 ? -15.844 11.501 18.046 1.00 36.03 186 MET A N 1
ATOM 1505 C CA . MET A 1 186 ? -15.314 12.446 19.038 1.00 36.03 186 MET A CA 1
ATOM 1506 C C . MET A 1 186 ? -15.014 11.784 20.401 1.00 36.03 186 MET A C 1
ATOM 1508 O O . MET A 1 186 ? -14.034 12.128 21.057 1.00 36.03 186 MET A O 1
ATOM 1512 N N . ALA A 1 187 ? -15.793 10.781 20.813 1.00 33.00 187 ALA A N 1
ATOM 1513 C CA . ALA A 1 187 ? -15.573 10.011 22.038 1.00 33.00 187 ALA A CA 1
ATOM 1514 C C . ALA A 1 187 ? -14.373 9.054 21.923 1.00 33.00 187 ALA A C 1
ATOM 1516 O O . ALA A 1 187 ? -13.644 8.880 22.901 1.00 33.00 187 ALA A O 1
ATOM 1517 N N . ILE A 1 188 ? -14.113 8.500 20.729 1.00 35.62 188 ILE A N 1
ATOM 1518 C CA . ILE A 1 188 ? -12.856 7.793 20.430 1.00 35.62 188 ILE A CA 1
ATOM 1519 C C . ILE A 1 188 ? -11.669 8.752 20.610 1.00 35.62 188 ILE A C 1
ATOM 1521 O O . ILE A 1 188 ? -10.669 8.356 21.204 1.00 35.62 188 ILE A O 1
ATOM 1525 N N . ALA A 1 189 ? -11.785 10.018 20.183 1.00 36.38 189 ALA A N 1
ATOM 1526 C CA . ALA A 1 189 ? -10.715 11.014 20.326 1.00 36.38 189 ALA A CA 1
ATOM 1527 C C . ALA A 1 189 ? -10.456 11.420 21.789 1.00 36.38 189 ALA A C 1
ATOM 1529 O O . ALA A 1 189 ? -9.304 11.470 22.220 1.00 36.38 189 ALA A O 1
ATOM 1530 N N . ILE A 1 190 ? -11.509 11.668 22.578 1.00 32.38 190 ILE A N 1
ATOM 1531 C CA . ILE A 1 190 ? -11.376 12.103 23.982 1.00 32.38 190 ILE A CA 1
ATOM 1532 C C . ILE A 1 190 ? -10.728 11.007 24.843 1.00 32.38 190 ILE A C 1
ATOM 1534 O O . ILE A 1 190 ? -9.879 11.300 25.685 1.00 32.38 190 ILE A O 1
ATOM 1538 N N . HIS A 1 191 ? -11.060 9.734 24.610 1.00 30.48 191 HIS A N 1
ATOM 1539 C CA . HIS A 1 191 ? -10.478 8.632 25.381 1.00 30.48 191 HIS A CA 1
ATOM 1540 C C . HIS A 1 191 ? -8.999 8.367 25.032 1.00 30.48 191 HIS A C 1
ATOM 1542 O O . HIS A 1 191 ? -8.242 7.905 25.883 1.00 30.48 191 HIS A O 1
ATOM 1548 N N . VAL A 1 192 ? -8.571 8.696 23.805 1.00 34.31 192 VAL A N 1
ATOM 1549 C CA . VAL A 1 192 ? -7.168 8.599 23.363 1.00 34.31 192 VAL A CA 1
ATOM 1550 C C . VAL A 1 192 ? -6.318 9.732 23.952 1.00 34.31 192 VAL A C 1
ATOM 1552 O O . VAL A 1 192 ? -5.213 9.475 24.422 1.00 34.31 192 VAL A O 1
ATOM 1555 N N . HIS A 1 193 ? -6.842 10.960 24.038 1.00 28.09 193 HIS A N 1
ATOM 1556 C CA . HIS A 1 193 ? -6.100 12.093 24.610 1.00 28.09 193 HIS A CA 1
ATOM 1557 C C . HIS A 1 193 ? -5.875 11.967 26.133 1.00 28.09 193 HIS A C 1
ATOM 1559 O O . HIS A 1 193 ? -4.825 12.356 26.640 1.00 28.09 193 HIS A O 1
ATOM 1565 N N . ILE A 1 194 ? -6.818 11.356 26.864 1.00 30.84 194 ILE A N 1
ATOM 1566 C CA . ILE A 1 194 ? -6.695 11.113 28.317 1.00 30.84 194 ILE A CA 1
ATOM 1567 C C . ILE A 1 194 ? -5.666 10.013 28.638 1.00 30.84 194 ILE A C 1
ATOM 1569 O O . ILE A 1 194 ? -5.067 10.043 29.710 1.00 30.84 194 ILE A O 1
ATOM 1573 N N . LYS A 1 195 ? -5.433 9.055 27.727 1.00 32.56 195 LYS A N 1
ATOM 1574 C CA . LYS A 1 195 ? -4.412 8.008 27.915 1.00 32.56 195 LYS A CA 1
ATOM 1575 C C . LYS A 1 195 ? -2.989 8.495 27.625 1.00 32.56 195 LYS A C 1
ATOM 1577 O O . LYS A 1 195 ? -2.083 8.095 28.332 1.00 32.56 195 LYS A O 1
ATOM 1582 N N . ILE A 1 196 ? -2.799 9.378 26.641 1.00 33.84 196 ILE A N 1
ATOM 1583 C CA . ILE A 1 196 ? -1.465 9.887 26.254 1.00 33.84 196 ILE A CA 1
ATOM 1584 C C . ILE A 1 196 ? -0.930 10.940 27.246 1.00 33.84 196 ILE A C 1
ATOM 1586 O O . ILE A 1 196 ? 0.267 11.169 27.321 1.00 33.84 196 ILE A O 1
ATOM 1590 N N . THR A 1 197 ? -1.801 11.579 28.031 1.00 32.31 197 THR A N 1
ATOM 1591 C CA . THR A 1 197 ? -1.422 12.628 29.000 1.00 32.31 197 THR A CA 1
ATOM 1592 C C . THR A 1 197 ? -1.250 12.116 30.437 1.00 32.31 197 THR A C 1
ATOM 1594 O O . THR A 1 197 ? -1.108 12.924 31.355 1.00 32.31 197 THR A O 1
ATOM 1597 N N . ARG A 1 198 ? -1.300 10.793 30.660 1.00 30.70 198 ARG A N 1
ATOM 1598 C CA . ARG A 1 198 ? -1.217 10.172 31.996 1.00 30.70 198 ARG A CA 1
ATOM 1599 C C . ARG A 1 198 ? -0.077 9.165 32.190 1.00 30.70 198 ARG A C 1
ATOM 1601 O O . ARG A 1 198 ? -0.029 8.580 33.269 1.00 30.70 198 ARG A O 1
ATOM 1608 N N . ASP A 1 199 ? 0.830 9.041 31.225 1.00 34.12 199 ASP A N 1
ATOM 1609 C CA . ASP A 1 199 ? 2.087 8.293 31.367 1.00 34.12 199 ASP A CA 1
ATOM 1610 C C . ASP A 1 199 ? 3.288 9.251 31.343 1.00 34.12 199 ASP A C 1
ATOM 1612 O O . ASP A 1 199 ? 3.285 10.178 30.497 1.00 34.12 199 ASP A O 1
#

Mean predicted aligned error: 9.95 Å

pLDDT: mean 79.38, std 23.63, range [24.17, 98.5]

Radius of gyration: 18.5 Å; Cα contacts (8 Å, |Δi|>4): 255; chains: 1; bounding box: 46×37×60 Å

Secondary structure (DSSP, 8-state):
-HHHHHHHHT----TTS--BB-TTSSS---GGGTTS-----BSSHHHHHHHHHHGGGTTSTTGGG---TTGGGS-S-S-EEEE-S---GGGEEE-SSSS--EEEE--GGG-EEEETHHHHHHHHHSS-TTSHIIIIIHHHHS---HHHHHHHHHHHHHTT---------SSS------HHHHHHHHHHHHHHHHHHT--

Foldseek 3Di:
DCDPLVVQQVDDDDPVDDWWAAPVFHFAQQPLCPPWDTDDRDRFLLRVLVVLQLGLQVVDPPSVPDDRPLSVLRDRDADWGWALNADDPVQWDWDPDDATDTPDGDDSRRITTHGLCRRLLSQLLLDDVPDCSNPPNSVVSHPDDPSNSVSVNVSSVSSVNDSPPPPPDDDDDPPPPPPVVVVNVVSVVVVVVVVVVPD

Nearest PDB structures (foldseek):
  2qg7-assembly1_A  TM=4.828E-01  e=1.450E-01  Plasmodium vivax

Sequence (199 aa):
MGEITTSLRQVEQDPNDLFIGSINRQHLLDIVFEGHPPGGPFATVKQFNDWFSRLPWLRFPNSEDIQDPYRTFLPDTGTIKLTHGDLHQGNIIVSSTGPPRVLVIVDWAHSGWYPDYWEYCKASYTCSFDGDWRNRWIPIFLEPRPEVHEIFAEYTRALGARARRYIYSVGGVALKISPGLKGALMAIAIHVHIKITRD

Solvent-accessible surface area (backbone atoms only — not comparable to full-atom values): 11933 Å² total; per-residue (Å²): 117,58,69,68,65,50,51,48,70,65,50,72,69,57,90,91,64,56,57,31,13,20,84,86,65,36,45,55,55,38,68,63,51,61,96,51,84,84,47,55,59,23,75,42,50,41,59,44,50,58,54,60,64,46,58,57,39,67,84,43,98,63,35,91,76,58,80,67,88,63,54,85,67,54,69,57,69,82,54,73,30,61,31,47,58,58,68,45,80,88,33,49,44,60,48,92,63,80,76,66,37,80,74,48,77,53,76,61,78,28,27,25,30,34,50,57,63,49,46,45,33,45,38,50,58,57,46,56,84,90,32,61,59,46,76,59,48,45,62,76,82,34,78,83,51,68,74,49,28,53,56,51,48,51,51,35,50,61,52,65,36,68,51,70,73,85,69,89,67,90,75,90,77,82,78,73,79,49,77,62,57,61,49,42,58,50,50,52,48,56,60,50,55,59,58,70,74,71,114